Protein AF-A0A348XH44-F1 (afdb_monomer)

Solvent-accessible surface area (backbone atoms only — not comparable to full-atom values): 10847 Å² total; per-residue (Å²): 111,72,69,58,57,54,50,51,52,62,70,71,51,61,90,88,69,78,65,99,61,89,67,80,76,81,59,51,44,28,53,70,42,44,53,53,25,53,52,35,46,46,46,46,67,52,55,34,48,46,59,61,51,49,51,56,54,54,48,54,58,50,37,54,52,38,31,78,74,61,34,68,68,53,24,53,55,49,48,51,54,51,49,56,53,45,66,55,49,48,58,53,36,50,49,52,42,58,49,30,56,52,50,30,52,51,31,48,39,32,24,54,37,30,36,54,50,49,56,59,51,51,68,42,40,82,73,59,29,49,75,45,27,56,44,78,44,68,46,98,87,69,47,77,47,68,42,51,28,39,37,42,37,94,93,42,49,39,71,46,81,73,80,41,72,84,82,60,92,75,84,78,69,88,62,59,75,66,70,74,68,75,72,63,73,66,79,85,130

pLDDT: mean 76.22, std 14.93, range [31.03, 93.94]

Sequence (189 aa):
MKALKQQIRKLLITPGMKLPVDEPPLRVAGETQRSEYDDALLDIIMLAPLLAVASPILSLGATWRIFVQHGLYAWLVSATLCFVVASVIGPLSLRTLLKGRKDVRAHFLGWQAEVVVGMRLGDARDKGYKIFNDVPETAKDGKLFNLDHVAIGPGGIYVIETKGRSKSEDGGSVDDLKSASSIHPAVPS

Foldseek 3Di:
DVVVVVVVVVVPDDPPDDDPDPDDDFDAQLPVLVVQLVVLVCCQPPVLCCQLPVLVVVLVVVLVVQCVPPNDVSSVVSVVVSVVVCVVSVVVSVVSNVVSVVSNVQSVLQSVQLNVVRVVCVVCVVVVKDKGAQQWDADPVRDIDTQGMWIAGPVAIWGADTGRDDDDPPDDDVCVVVVSPPTDHDDDD

Mean predicted aligned error: 12.73 Å

Secondary structure (DSSP, 8-state):
-HHHHHHHHHHHS-TT---S--SPPPPPTTHHHHHHHHHHHHIIIIIHHIIIIIHHHHHHHHHHHHHHHHHHHHHHHHHHHHHHHHHHHHHHHHHHHHHHHHHHHHHHHHHHHHHHHHHHHHHHHTTT-EEEEEEEEE-TTS-EEEEEEEEEETTEEEEE-----PPPSS---SSGGGTT---------

Structure (mmCIF, N/CA/C/O backbone):
data_AF-A0A348XH44-F1
#
_entry.id   AF-A0A348XH44-F1
#
loop_
_atom_site.group_PDB
_atom_site.id
_atom_site.type_symbol
_atom_site.label_atom_id
_atom_site.label_alt_id
_atom_site.label_comp_id
_atom_site.label_asym_id
_atom_site.label_entity_id
_atom_site.label_seq_id
_atom_site.pdbx_PDB_ins_code
_atom_site.Cartn_x
_atom_site.Cartn_y
_atom_site.Cartn_z
_atom_site.occupancy
_atom_site.B_iso_or_equiv
_atom_site.auth_seq_id
_atom_site.auth_comp_id
_atom_site.auth_asym_id
_atom_site.auth_atom_id
_atom_site.pdbx_PDB_model_num
ATOM 1 N N . MET A 1 1 ? 2.867 12.495 -4.348 1.00 52.84 1 MET A N 1
ATOM 2 C CA . MET A 1 1 ? 1.388 12.637 -4.324 1.00 52.84 1 MET A CA 1
ATOM 3 C C . MET A 1 1 ? 0.823 13.664 -3.335 1.00 52.84 1 MET A C 1
ATOM 5 O O . MET A 1 1 ? -0.044 14.428 -3.744 1.00 52.84 1 MET A O 1
ATOM 9 N N . LYS A 1 2 ? 1.240 13.698 -2.055 1.00 44.44 2 LYS A N 1
ATOM 10 C CA . LYS A 1 2 ? 0.598 14.539 -1.011 1.00 44.44 2 LYS A CA 1
ATOM 11 C C . LYS A 1 2 ? 0.527 16.039 -1.362 1.00 44.44 2 LYS A C 1
ATOM 13 O O . LYS A 1 2 ? -0.542 16.633 -1.255 1.00 44.44 2 LYS A O 1
ATOM 18 N N . ALA A 1 3 ? 1.616 16.614 -1.876 1.00 57.25 3 ALA A N 1
ATOM 19 C CA . ALA A 1 3 ? 1.661 18.017 -2.311 1.00 57.25 3 ALA A CA 1
ATOM 20 C C . ALA A 1 3 ? 0.700 18.326 -3.480 1.00 57.25 3 ALA A C 1
ATOM 22 O O . ALA A 1 3 ? 0.040 19.362 -3.482 1.00 57.25 3 ALA A O 1
ATOM 23 N N . LEU A 1 4 ? 0.553 17.392 -4.428 1.00 57.56 4 LEU A N 1
ATOM 24 C CA . LEU A 1 4 ? -0.350 17.522 -5.577 1.00 57.56 4 LEU A CA 1
ATOM 25 C C . LEU A 1 4 ? -1.824 17.490 -5.146 1.00 57.56 4 LEU A C 1
ATOM 27 O O . LEU A 1 4 ? -2.605 18.341 -5.562 1.00 57.56 4 LEU A O 1
ATOM 31 N N . LYS A 1 5 ? -2.199 16.565 -4.246 1.00 59.06 5 LYS A N 1
ATOM 32 C CA . LYS A 1 5 ? -3.554 16.519 -3.660 1.00 59.06 5 LYS A CA 1
ATOM 33 C C . LYS A 1 5 ? -3.894 17.830 -2.938 1.00 59.06 5 LYS A C 1
ATOM 35 O O . LYS A 1 5 ? -5.013 18.327 -3.046 1.00 59.06 5 LYS A O 1
ATOM 40 N N . GLN A 1 6 ? -2.921 18.422 -2.244 1.00 69.00 6 GLN A N 1
ATOM 41 C CA . GLN A 1 6 ? -3.097 19.685 -1.526 1.00 69.00 6 GLN A CA 1
ATOM 42 C C . GLN A 1 6 ? -3.234 20.890 -2.476 1.00 69.00 6 GLN A C 1
ATOM 44 O O . GLN A 1 6 ? -4.048 21.776 -2.218 1.00 69.00 6 GLN A O 1
ATOM 49 N N . GLN A 1 7 ? -2.493 20.907 -3.590 1.00 69.69 7 GLN A N 1
ATOM 50 C CA . GLN A 1 7 ? -2.638 21.920 -4.643 1.00 69.69 7 GLN A CA 1
ATOM 51 C C . GLN A 1 7 ? -3.989 21.820 -5.363 1.00 69.69 7 GLN A C 1
ATOM 53 O O . GLN A 1 7 ? -4.656 22.837 -5.530 1.00 69.69 7 GLN A O 1
ATOM 58 N N . ILE A 1 8 ? -4.441 20.609 -5.707 1.00 67.88 8 ILE A N 1
ATOM 59 C CA . ILE A 1 8 ? -5.761 20.382 -6.319 1.00 67.88 8 ILE A CA 1
ATOM 60 C C . ILE A 1 8 ? -6.883 20.841 -5.379 1.00 67.88 8 ILE A C 1
ATOM 62 O O . ILE A 1 8 ? -7.806 21.526 -5.811 1.00 67.88 8 ILE A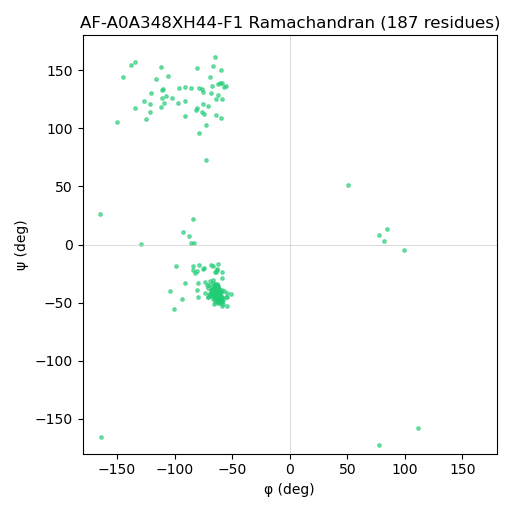 O 1
ATOM 66 N N . ARG A 1 9 ? -6.780 20.551 -4.074 1.00 65.88 9 ARG A N 1
ATOM 67 C CA . ARG A 1 9 ? -7.751 21.023 -3.073 1.00 65.88 9 ARG A CA 1
ATOM 68 C C . ARG A 1 9 ? -7.830 22.552 -3.013 1.00 65.88 9 ARG A C 1
ATOM 70 O O . ARG A 1 9 ? -8.925 23.091 -2.916 1.00 65.88 9 ARG A O 1
ATOM 77 N N . LYS A 1 10 ? -6.691 23.250 -3.101 1.00 71.00 10 LYS A N 1
ATOM 78 C CA . LYS A 1 10 ? -6.651 24.724 -3.152 1.00 71.00 10 LYS A CA 1
ATOM 79 C C . LYS A 1 10 ? -7.259 25.298 -4.434 1.00 71.00 10 LYS A C 1
ATOM 81 O O . LYS A 1 10 ? -7.778 26.402 -4.391 1.00 71.00 10 LYS A O 1
ATOM 86 N N . LEU A 1 11 ? -7.182 24.570 -5.548 1.00 72.75 11 LEU A N 1
ATOM 87 C CA . LEU A 1 11 ? -7.758 24.985 -6.830 1.00 72.75 11 LEU A CA 1
ATOM 88 C C . LEU A 1 11 ? -9.270 24.731 -6.909 1.00 72.75 11 LEU A C 1
ATOM 90 O O . LEU A 1 11 ? -9.980 25.498 -7.550 1.00 72.75 11 LEU A O 1
ATOM 94 N N . LEU A 1 12 ? -9.760 23.667 -6.265 1.00 69.88 12 LEU A N 1
ATOM 95 C CA . LEU A 1 12 ? -11.177 23.286 -6.279 1.00 69.88 12 LEU A CA 1
ATOM 96 C C . LEU A 1 12 ? -12.030 24.053 -5.258 1.00 69.88 12 LEU A C 1
ATOM 98 O O . LEU A 1 12 ? -13.238 24.171 -5.447 1.00 69.88 12 LEU A O 1
ATOM 102 N N . ILE A 1 13 ? -11.434 24.564 -4.178 1.00 72.31 13 ILE A N 1
ATOM 103 C CA . ILE A 1 13 ? -12.156 25.339 -3.163 1.00 72.31 13 ILE A CA 1
ATOM 104 C C . ILE A 1 13 ? -12.108 26.820 -3.538 1.00 72.31 13 ILE A C 1
ATOM 106 O O . ILE A 1 13 ? -11.064 27.464 -3.454 1.00 72.31 13 ILE A O 1
ATOM 110 N N . THR A 1 14 ? -13.256 27.377 -3.923 1.00 74.06 14 THR A N 1
ATOM 111 C CA . THR A 1 14 ? -13.408 28.816 -4.154 1.00 74.06 14 THR A CA 1
ATOM 112 C C . THR A 1 14 ? -13.160 29.584 -2.847 1.00 74.06 14 THR A C 1
ATOM 114 O O . THR A 1 14 ? -13.770 29.250 -1.825 1.00 74.06 14 THR A O 1
ATOM 117 N N . PRO A 1 15 ? -12.294 30.612 -2.837 1.00 60.38 15 PRO A N 1
ATOM 118 C CA . PRO A 1 15 ? -12.077 31.422 -1.644 1.00 60.38 15 PRO A CA 1
ATOM 119 C C . PRO A 1 15 ? -13.398 32.065 -1.191 1.00 60.38 15 PRO A C 1
ATOM 121 O O . PRO A 1 15 ? -14.073 32.723 -1.977 1.00 60.38 15 PRO A O 1
ATOM 124 N N . GLY A 1 16 ? -13.777 31.839 0.072 1.00 67.94 16 GLY A N 1
ATOM 125 C CA . GLY A 1 16 ? -15.034 32.322 0.665 1.00 67.94 16 GLY A CA 1
ATOM 126 C C . GLY A 1 16 ? -16.171 31.294 0.739 1.00 67.94 16 GLY A C 1
ATOM 127 O O . GLY A 1 16 ? -17.203 31.582 1.344 1.00 67.94 16 GLY A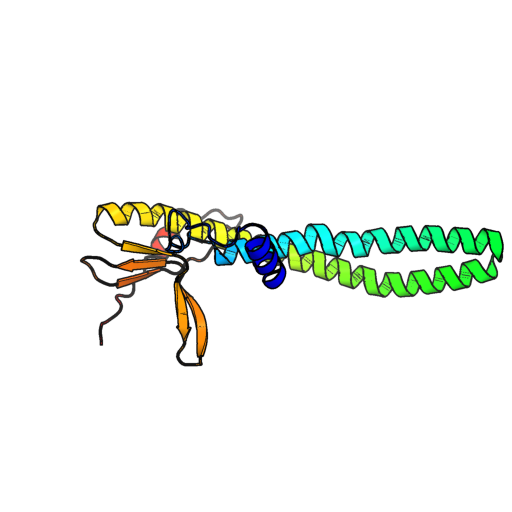 O 1
ATOM 128 N N . MET A 1 17 ? -15.997 30.088 0.186 1.00 65.38 17 MET A N 1
ATOM 129 C CA . MET A 1 17 ? -16.979 29.009 0.319 1.00 65.38 17 MET A CA 1
ATOM 130 C C . MET A 1 17 ? -16.925 28.420 1.741 1.00 65.38 17 MET A C 1
ATOM 132 O O . MET A 1 17 ? -15.929 27.804 2.121 1.00 65.38 17 MET A O 1
ATOM 136 N N . LYS A 1 18 ? -17.981 28.619 2.540 1.00 63.41 18 LYS A N 1
ATOM 137 C CA . LYS A 1 18 ? -18.156 27.911 3.818 1.00 63.41 18 LYS A CA 1
ATOM 138 C C . LYS A 1 18 ? -18.595 26.482 3.520 1.00 63.41 18 LYS A C 1
ATOM 140 O O . LYS A 1 18 ? -19.609 26.281 2.852 1.00 63.41 18 LYS A O 1
ATOM 145 N N . LEU A 1 19 ? -17.816 25.504 3.972 1.00 68.38 19 LEU A N 1
ATOM 146 C CA . LEU A 1 19 ? -18.203 24.106 3.848 1.00 68.38 19 LEU A CA 1
ATOM 147 C C . LEU A 1 19 ? -19.401 23.849 4.780 1.00 68.38 19 LEU A C 1
ATOM 149 O O . LEU A 1 19 ? -19.452 24.417 5.866 1.00 68.38 19 LEU A O 1
ATOM 153 N N . PRO A 1 20 ? -20.369 23.000 4.395 1.00 76.25 20 PRO A N 1
ATOM 154 C CA . PRO A 1 20 ? -21.486 22.635 5.274 1.00 76.25 20 PRO A CA 1
ATOM 155 C C . PRO A 1 20 ? -21.043 21.916 6.556 1.00 76.25 20 PRO A C 1
ATOM 157 O O . PRO A 1 20 ? -21.819 21.793 7.498 1.00 76.25 20 PRO A O 1
ATOM 160 N N . VAL A 1 21 ? -19.811 21.405 6.562 1.00 70.25 21 VAL A N 1
ATOM 161 C CA . VAL A 1 21 ? -19.189 20.702 7.676 1.00 70.25 21 VAL A CA 1
ATOM 162 C C . VAL A 1 21 ? -17.778 21.262 7.831 1.00 70.25 21 VAL A C 1
ATOM 164 O O . VAL A 1 21 ? -16.965 21.149 6.912 1.00 70.25 21 VAL A O 1
ATOM 167 N N . ASP A 1 22 ? -17.510 21.880 8.979 1.00 70.25 22 ASP A N 1
ATOM 168 C CA . ASP A 1 22 ? -16.201 22.464 9.299 1.00 70.25 22 ASP A CA 1
ATOM 169 C C . ASP A 1 22 ? -15.221 21.417 9.855 1.00 70.25 22 ASP A C 1
ATOM 171 O O . ASP A 1 22 ? -14.002 21.578 9.763 1.00 70.25 22 ASP A O 1
ATOM 175 N N . GLU A 1 23 ? -15.746 20.313 10.391 1.00 71.88 23 GLU A N 1
ATOM 176 C CA . GLU A 1 23 ? -14.951 19.233 10.965 1.00 71.88 23 GLU A CA 1
ATOM 177 C C . GLU A 1 23 ? -14.624 18.154 9.920 1.00 71.88 23 GLU A C 1
ATOM 179 O O . GLU A 1 23 ? -15.495 17.731 9.152 1.00 71.88 23 GLU A O 1
ATOM 184 N N . PRO A 1 24 ? -13.369 17.672 9.862 1.00 69.62 24 PRO A N 1
ATOM 185 C CA . PRO A 1 24 ? -13.043 16.532 9.024 1.00 69.62 24 PRO A CA 1
ATOM 186 C C . PRO A 1 24 ? -13.854 15.308 9.480 1.00 69.62 24 PRO A C 1
ATOM 188 O O . PRO A 1 24 ? -13.995 15.080 10.684 1.00 69.62 24 PRO A O 1
ATOM 191 N N . PRO A 1 25 ? -14.382 14.504 8.540 1.00 73.94 25 PRO A N 1
ATOM 192 C CA . PRO A 1 25 ? -15.108 13.295 8.895 1.00 73.94 25 PRO A CA 1
ATOM 193 C C . PRO A 1 25 ? -14.204 12.345 9.687 1.00 73.94 25 PRO A C 1
ATOM 195 O O . PRO A 1 25 ? -12.986 12.313 9.489 1.00 73.94 25 PRO A O 1
ATOM 198 N N . LEU A 1 26 ? -14.815 11.547 10.566 1.00 77.81 26 LEU A N 1
ATOM 199 C CA . LEU A 1 26 ? -14.117 10.462 11.250 1.00 77.81 26 LEU A CA 1
ATOM 200 C C . LEU A 1 26 ? -13.470 9.535 10.220 1.00 77.81 26 LEU A C 1
ATOM 202 O O . LEU A 1 26 ? -14.103 9.165 9.227 1.00 77.81 26 LEU A O 1
ATOM 206 N N . ARG A 1 27 ? -12.224 9.145 10.492 1.00 81.88 27 ARG A N 1
ATOM 207 C CA . ARG A 1 27 ? -11.491 8.214 9.639 1.00 81.88 27 ARG A CA 1
ATOM 208 C C . ARG A 1 27 ? -12.226 6.888 9.521 1.00 81.88 27 ARG A C 1
ATOM 210 O O . ARG A 1 27 ? -12.774 6.352 10.494 1.00 81.88 27 ARG A O 1
ATOM 217 N N . VAL A 1 28 ? -12.229 6.358 8.306 1.00 85.44 28 VAL A N 1
ATOM 218 C CA . VAL A 1 28 ? -12.753 5.019 8.042 1.00 85.44 28 VAL A CA 1
ATOM 219 C C . VAL A 1 28 ? -11.699 3.976 8.405 1.00 85.44 28 VAL A C 1
ATOM 221 O O . VAL A 1 28 ? -10.501 4.234 8.341 1.00 85.44 28 VAL A O 1
ATOM 224 N N . ALA A 1 29 ? -12.145 2.780 8.784 1.00 86.81 29 ALA A N 1
ATOM 225 C CA . ALA A 1 29 ? -11.241 1.649 8.957 1.00 86.81 29 ALA A CA 1
ATOM 226 C C . ALA A 1 29 ? -10.459 1.384 7.660 1.00 86.81 29 ALA A C 1
ATOM 228 O O . ALA A 1 29 ? -11.050 1.403 6.573 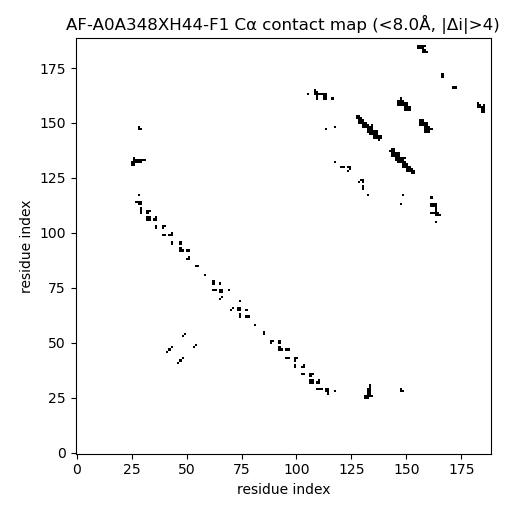1.00 86.81 29 ALA A O 1
ATOM 229 N N . GLY A 1 30 ? -9.149 1.150 7.755 1.00 83.00 30 GLY A N 1
ATOM 230 C CA . GLY A 1 30 ? -8.328 0.896 6.577 1.00 83.00 30 GLY A CA 1
ATOM 231 C C . GLY A 1 30 ? -7.942 2.124 5.758 1.00 83.00 30 GLY A C 1
ATOM 232 O O . GLY A 1 30 ? -7.418 1.938 4.665 1.00 83.00 30 GLY A O 1
ATOM 233 N N . GLU A 1 31 ? -8.198 3.364 6.193 1.00 83.56 31 GLU A N 1
ATOM 234 C CA . GLU A 1 31 ? -7.934 4.552 5.360 1.00 83.56 31 GLU A CA 1
ATOM 235 C C . GLU A 1 31 ? -6.445 4.721 5.020 1.00 83.56 31 GLU A C 1
ATOM 237 O O . GLU A 1 31 ? -6.090 4.859 3.843 1.00 83.56 31 GLU A O 1
ATOM 242 N N . THR A 1 32 ? -5.563 4.645 6.022 1.00 82.94 32 THR A N 1
ATOM 243 C CA . THR A 1 32 ? -4.111 4.702 5.801 1.00 82.94 32 THR A CA 1
ATOM 244 C C . THR A 1 32 ? -3.635 3.542 4.924 1.00 82.94 32 THR A C 1
ATOM 246 O O . THR A 1 32 ? -2.971 3.772 3.910 1.00 82.94 32 THR A O 1
ATOM 249 N N . GLN A 1 33 ? -4.041 2.309 5.228 1.00 82.31 33 GLN A N 1
ATOM 250 C CA . GLN A 1 33 ? -3.577 1.132 4.494 1.00 82.31 33 GLN A CA 1
ATOM 251 C C . GLN A 1 33 ? -4.113 1.059 3.057 1.00 82.31 33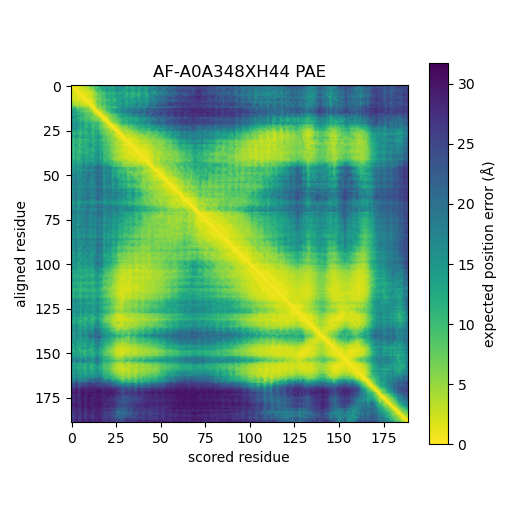 GLN A C 1
ATOM 253 O O . GLN A 1 33 ? -3.413 0.608 2.149 1.00 82.31 33 GLN A O 1
ATOM 258 N N . ARG A 1 34 ? -5.321 1.580 2.813 1.00 85.62 34 ARG A N 1
ATOM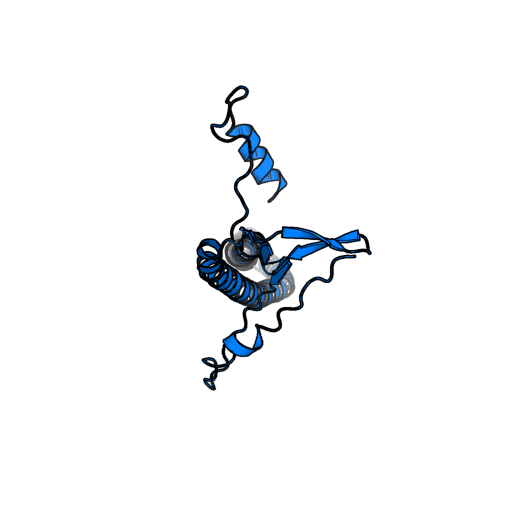 259 C CA . ARG A 1 34 ? -5.865 1.769 1.464 1.00 85.62 34 ARG A CA 1
ATOM 260 C C . ARG A 1 34 ? -5.005 2.722 0.645 1.00 85.62 34 ARG A C 1
ATOM 262 O O . ARG A 1 34 ? -4.776 2.464 -0.530 1.00 85.62 34 ARG A O 1
ATOM 269 N N . SER A 1 35 ? -4.526 3.810 1.251 1.00 82.56 35 SER A N 1
ATOM 270 C CA . SER A 1 35 ? -3.674 4.768 0.542 1.00 82.56 35 SER A CA 1
ATOM 271 C C . SER A 1 35 ? -2.335 4.156 0.121 1.00 82.56 35 SER A C 1
ATOM 273 O O . SER A 1 35 ? -1.879 4.407 -0.990 1.00 82.56 35 SER A O 1
ATOM 275 N N . GLU A 1 36 ? -1.753 3.297 0.963 1.00 82.88 36 GLU A N 1
ATOM 276 C CA . GLU A 1 36 ? -0.533 2.550 0.637 1.00 82.88 36 GLU A CA 1
ATOM 277 C C . GLU A 1 36 ? -0.777 1.498 -0.449 1.00 82.88 36 GLU A C 1
ATOM 279 O O . GLU A 1 36 ? 0.038 1.351 -1.358 1.00 82.88 36 GLU A O 1
ATOM 284 N N . TYR A 1 37 ? -1.917 0.801 -0.397 1.00 84.50 37 TYR A N 1
ATOM 285 C CA . TYR A 1 37 ? -2.341 -0.116 -1.455 1.00 84.50 37 TYR A CA 1
ATOM 286 C C . TYR A 1 37 ? -2.493 0.604 -2.801 1.00 84.50 37 TYR A C 1
ATOM 288 O O . TYR A 1 37 ? -1.961 0.125 -3.801 1.00 84.50 37 TYR A O 1
ATOM 296 N N . ASP A 1 38 ? -3.182 1.748 -2.828 1.00 85.44 38 ASP A N 1
ATOM 297 C CA . ASP A 1 38 ? -3.398 2.533 -4.047 1.00 85.44 38 ASP A CA 1
ATOM 298 C C . ASP A 1 38 ? -2.065 3.045 -4.621 1.00 85.44 38 ASP A C 1
ATOM 300 O O . ASP A 1 38 ? -1.837 2.951 -5.829 1.00 85.44 38 ASP A O 1
ATOM 304 N N . ASP A 1 39 ? -1.159 3.533 -3.765 1.00 82.44 39 ASP A N 1
ATOM 305 C CA . ASP A 1 39 ? 0.175 3.987 -4.172 1.00 82.44 39 ASP A CA 1
ATOM 306 C C . ASP A 1 39 ? 1.008 2.818 -4.744 1.00 82.44 39 ASP A C 1
ATOM 308 O O . ASP A 1 39 ? 1.584 2.935 -5.829 1.00 82.44 39 ASP A O 1
ATOM 312 N N . ALA A 1 40 ? 0.999 1.652 -4.089 1.00 81.19 40 ALA A N 1
ATOM 313 C CA . ALA A 1 40 ? 1.690 0.456 -4.575 1.00 81.19 40 ALA A CA 1
ATOM 314 C C . ALA A 1 40 ? 1.085 -0.085 -5.887 1.00 81.19 40 ALA A C 1
ATOM 316 O O . ALA A 1 40 ? 1.805 -0.580 -6.760 1.00 81.19 40 ALA A O 1
ATOM 317 N N . LEU A 1 41 ? -0.236 0.028 -6.062 1.00 83.75 41 LEU A N 1
ATOM 318 C CA . LEU A 1 41 ? -0.928 -0.349 -7.293 1.00 83.75 41 LEU A CA 1
ATOM 319 C C . LEU A 1 41 ? -0.515 0.564 -8.457 1.00 83.75 41 LEU A C 1
ATOM 321 O O . LEU A 1 41 ? -0.234 0.076 -9.554 1.00 83.75 41 LEU A O 1
ATOM 325 N N . LEU A 1 42 ? -0.444 1.876 -8.216 1.00 82.19 42 LEU A N 1
ATOM 326 C CA . LEU A 1 42 ? 0.005 2.857 -9.204 1.00 82.19 42 LEU A CA 1
ATOM 327 C C . LEU A 1 42 ? 1.449 2.594 -9.641 1.00 82.19 42 LEU A C 1
ATOM 329 O O . LEU A 1 42 ? 1.724 2.607 -10.842 1.00 82.19 42 LEU A O 1
ATOM 333 N N . ASP A 1 43 ? 2.351 2.282 -8.712 1.00 75.75 43 ASP A N 1
ATOM 334 C CA . ASP A 1 43 ? 3.748 1.972 -9.040 1.00 75.75 43 ASP A CA 1
ATOM 335 C C . ASP A 1 43 ? 3.876 0.737 -9.953 1.00 75.75 43 ASP A C 1
ATOM 337 O O . ASP A 1 43 ? 4.665 0.738 -10.907 1.00 75.75 43 ASP A O 1
ATOM 341 N N . ILE A 1 44 ? 3.061 -0.299 -9.723 1.00 76.69 44 ILE A N 1
ATOM 342 C CA . ILE A 1 44 ? 3.043 -1.516 -10.553 1.00 76.69 44 ILE A CA 1
ATOM 343 C C . ILE A 1 44 ? 2.392 -1.282 -11.913 1.00 76.69 44 ILE A C 1
ATOM 345 O O . ILE A 1 44 ? 2.872 -1.823 -12.906 1.00 76.69 44 ILE A O 1
ATOM 349 N N . ILE A 1 45 ? 1.278 -0.545 -11.970 1.00 76.12 45 ILE A N 1
ATOM 350 C CA . ILE A 1 45 ? 0.491 -0.385 -13.202 1.00 76.12 45 ILE A CA 1
ATOM 351 C C . ILE A 1 45 ? 1.108 0.670 -14.124 1.00 76.12 45 ILE A C 1
ATOM 353 O O . ILE A 1 45 ? 1.105 0.495 -15.340 1.00 76.12 45 ILE A O 1
ATOM 357 N N . MET A 1 46 ? 1.624 1.767 -13.569 1.00 74.12 46 MET A N 1
ATOM 358 C CA . MET A 1 46 ? 2.061 2.925 -14.353 1.00 74.12 46 MET A CA 1
ATOM 359 C C . MET A 1 46 ? 3.575 2.949 -14.542 1.00 74.12 46 MET A C 1
ATOM 361 O O . MET A 1 46 ? 4.054 3.010 -15.672 1.00 74.12 46 MET A O 1
ATOM 365 N N . LEU A 1 47 ? 4.348 2.904 -13.456 1.00 69.81 47 LEU A N 1
ATOM 366 C CA . LEU A 1 47 ? 5.770 3.244 -13.521 1.00 69.81 47 LEU A CA 1
ATOM 367 C C . LEU A 1 47 ? 6.625 2.095 -14.068 1.00 69.81 47 LEU A C 1
ATOM 369 O O . LEU A 1 47 ? 7.482 2.300 -14.932 1.00 69.81 47 LEU A O 1
ATOM 373 N N . ALA A 1 48 ? 6.385 0.874 -13.595 1.00 70.62 48 ALA A N 1
ATOM 374 C CA . ALA A 1 48 ? 7.195 -0.273 -13.988 1.00 70.62 48 ALA A CA 1
ATOM 375 C C . ALA A 1 48 ? 6.998 -0.721 -15.457 1.00 70.62 48 ALA A C 1
ATOM 377 O O . ALA A 1 48 ? 8.006 -0.962 -16.129 1.00 70.62 48 ALA A O 1
ATOM 378 N N . PRO A 1 49 ? 5.770 -0.779 -16.016 1.00 68.81 49 PRO A N 1
ATOM 379 C CA . PRO A 1 49 ? 5.552 -1.145 -17.415 1.00 68.81 49 PRO A CA 1
ATOM 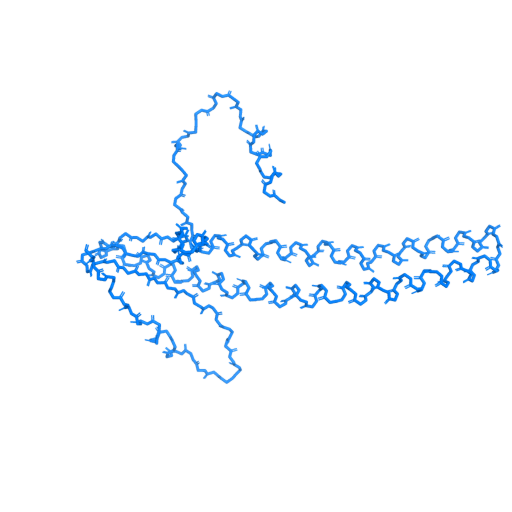380 C C . PRO A 1 49 ? 6.008 -0.045 -18.369 1.00 68.81 49 PRO A C 1
ATOM 382 O O . PRO A 1 49 ? 6.551 -0.354 -19.426 1.00 68.81 49 PRO A O 1
ATOM 385 N N . LEU A 1 50 ? 5.859 1.231 -17.991 1.00 72.19 50 LEU A N 1
ATOM 386 C CA . LEU A 1 50 ? 6.355 2.351 -18.789 1.00 72.19 50 LEU A CA 1
ATOM 387 C C . LEU A 1 50 ? 7.867 2.235 -19.015 1.00 72.19 50 LEU A C 1
ATOM 389 O O . LEU A 1 50 ? 8.321 2.313 -20.153 1.00 72.19 50 LEU A O 1
ATOM 393 N N . LEU A 1 51 ? 8.647 1.971 -17.964 1.00 69.38 51 LEU A N 1
ATOM 394 C CA . LEU A 1 51 ? 10.098 1.790 -18.088 1.00 69.38 51 LEU A CA 1
ATOM 395 C C . LEU A 1 51 ? 10.467 0.506 -18.845 1.00 69.38 51 LEU A C 1
ATOM 397 O O . LEU A 1 51 ? 11.388 0.523 -19.661 1.00 69.38 51 LEU A O 1
ATOM 401 N N . ALA A 1 52 ? 9.736 -0.586 -18.613 1.00 68.88 52 ALA A N 1
ATOM 402 C CA . ALA A 1 52 ? 10.018 -1.877 -19.235 1.00 68.88 52 ALA A CA 1
ATOM 403 C C . ALA A 1 52 ? 9.645 -1.939 -20.727 1.00 68.88 52 ALA A C 1
ATOM 405 O O . ALA A 1 52 ? 10.311 -2.635 -21.488 1.00 68.88 52 ALA A O 1
ATOM 406 N N . VAL A 1 53 ? 8.595 -1.226 -21.153 1.00 70.75 53 VAL A N 1
ATOM 407 C CA . VAL A 1 53 ? 8.030 -1.307 -22.512 1.00 70.75 53 VAL A CA 1
ATOM 408 C C . VAL A 1 53 ? 8.415 -0.104 -23.373 1.00 70.75 53 VAL A C 1
ATOM 410 O O . VAL A 1 53 ? 8.754 -0.280 -24.542 1.00 70.75 53 VAL A O 1
ATOM 413 N N . ALA A 1 54 ? 8.434 1.119 -22.830 1.00 72.38 54 ALA A N 1
ATOM 414 C CA . ALA A 1 54 ? 8.781 2.296 -23.631 1.00 72.38 54 ALA A CA 1
ATOM 415 C C . ALA A 1 54 ? 10.269 2.312 -24.018 1.00 72.38 54 ALA A C 1
ATOM 417 O O . ALA A 1 54 ? 10.608 2.713 -25.131 1.00 72.38 54 ALA A O 1
ATOM 418 N N . SER A 1 55 ? 11.152 1.828 -23.136 1.00 71.19 55 SER A N 1
ATOM 419 C CA . SER A 1 55 ? 12.596 1.755 -23.396 1.00 71.19 55 SER A CA 1
ATOM 420 C C . SER A 1 55 ? 12.948 0.915 -24.640 1.00 71.19 55 SER A C 1
ATOM 422 O O . SER A 1 55 ? 13.601 1.458 -25.538 1.00 71.19 55 SER A O 1
ATOM 424 N N . PRO A 1 56 ? 12.492 -0.349 -24.782 1.00 70.81 56 PRO A N 1
ATOM 425 C CA . PRO A 1 56 ? 12.794 -1.143 -25.971 1.00 70.81 56 PRO A CA 1
ATOM 426 C C . PRO A 1 56 ? 12.119 -0.602 -27.237 1.00 70.81 56 PRO A C 1
ATOM 428 O O . PRO A 1 56 ? 12.749 -0.612 -28.289 1.00 70.81 56 PRO A O 1
ATOM 431 N N . ILE A 1 57 ? 10.892 -0.070 -27.161 1.00 78.06 57 ILE A N 1
ATOM 432 C CA . ILE A 1 57 ? 10.189 0.483 -28.336 1.00 78.06 57 ILE A CA 1
ATOM 433 C C . ILE A 1 57 ? 10.931 1.702 -28.906 1.00 78.06 57 ILE A C 1
ATOM 435 O O . ILE A 1 57 ? 11.159 1.783 -30.116 1.00 78.06 57 ILE A O 1
ATOM 439 N N . LEU A 1 58 ? 11.352 2.632 -28.045 1.00 76.94 58 LEU A N 1
ATOM 440 C CA . LEU A 1 58 ? 12.123 3.808 -28.463 1.00 76.94 58 LEU A CA 1
ATOM 441 C C . LEU A 1 58 ? 13.512 3.416 -28.986 1.00 76.94 58 LEU A C 1
ATOM 443 O O . LEU A 1 58 ? 13.982 3.974 -29.977 1.00 76.94 58 LEU A O 1
ATOM 447 N N . SER A 1 59 ? 14.142 2.420 -28.360 1.00 73.62 59 SER A N 1
ATOM 448 C CA . SER A 1 59 ? 15.438 1.876 -28.773 1.00 73.62 59 SER A CA 1
ATOM 449 C C . SER A 1 59 ? 15.385 1.188 -30.148 1.00 73.62 59 SER A C 1
ATOM 451 O O . SER A 1 59 ? 16.240 1.442 -31.001 1.00 73.62 59 SER A O 1
ATOM 453 N N . LEU A 1 60 ? 14.353 0.385 -30.421 1.00 77.06 60 LEU A N 1
ATOM 454 C CA . LEU A 1 60 ? 14.118 -0.253 -31.724 1.00 77.06 60 LEU A CA 1
ATOM 455 C C . LEU A 1 60 ? 13.899 0.783 -32.835 1.00 77.06 60 LEU A C 1
ATOM 457 O O . LEU A 1 60 ? 14.497 0.686 -33.907 1.00 77.06 60 LEU A O 1
ATOM 461 N N . GLY A 1 61 ? 13.101 1.822 -32.568 1.00 78.00 61 GLY A N 1
ATOM 462 C CA . GLY A 1 61 ? 12.882 2.910 -33.525 1.00 78.00 61 GLY A CA 1
ATOM 463 C C . GLY A 1 61 ? 14.151 3.721 -33.823 1.00 78.00 61 GLY A C 1
ATOM 464 O O . GLY A 1 61 ? 14.394 4.099 -34.973 1.00 78.00 61 GLY A O 1
ATOM 465 N N . ALA A 1 62 ? 14.982 3.968 -32.806 1.00 76.31 62 ALA A N 1
ATOM 466 C CA . ALA A 1 62 ? 16.240 4.698 -32.950 1.00 76.31 62 ALA A CA 1
ATOM 467 C C . ALA A 1 62 ? 17.302 3.888 -33.711 1.00 76.31 62 ALA A C 1
ATOM 469 O O . ALA A 1 62 ? 17.933 4.409 -34.630 1.00 76.31 62 ALA A O 1
ATOM 470 N N . THR A 1 63 ? 17.466 2.604 -33.382 1.00 77.69 63 THR A N 1
ATOM 471 C CA . THR A 1 63 ? 18.444 1.723 -34.044 1.00 77.69 63 THR A CA 1
ATOM 472 C C . THR A 1 63 ? 18.098 1.492 -35.517 1.00 77.69 63 THR A C 1
ATOM 474 O O . THR A 1 63 ? 18.992 1.550 -36.360 1.00 77.69 63 THR A O 1
ATOM 477 N N . TRP A 1 64 ? 16.815 1.350 -35.871 1.00 78.00 64 TRP A N 1
ATOM 478 C CA . TRP A 1 64 ? 16.386 1.271 -37.274 1.00 78.00 64 TRP A CA 1
ATOM 479 C C . TRP A 1 64 ? 16.759 2.526 -38.078 1.00 78.00 64 TRP A C 1
ATOM 481 O O . TRP A 1 64 ? 17.291 2.427 -39.183 1.00 78.00 64 TRP A O 1
ATOM 491 N N . ARG A 1 65 ? 16.543 3.722 -37.513 1.00 79.50 65 ARG A N 1
ATOM 492 C CA . ARG A 1 65 ? 16.939 4.983 -38.165 1.00 79.50 65 ARG A CA 1
ATOM 493 C C . ARG A 1 65 ? 18.446 5.078 -38.389 1.00 79.50 65 ARG A C 1
ATOM 495 O O . ARG A 1 65 ? 18.868 5.473 -39.473 1.00 79.50 65 ARG A O 1
ATOM 502 N N . ILE A 1 66 ? 19.240 4.685 -37.393 1.00 80.06 66 ILE A N 1
ATOM 503 C CA . ILE A 1 66 ? 20.707 4.700 -37.475 1.00 80.06 66 ILE A CA 1
ATOM 504 C C . ILE A 1 66 ? 21.202 3.751 -38.573 1.00 80.06 66 ILE A C 1
ATOM 506 O O . ILE A 1 66 ? 22.104 4.116 -39.325 1.00 80.06 66 ILE A O 1
ATOM 510 N N . PHE A 1 67 ? 20.587 2.573 -38.718 1.00 81.25 67 PHE A N 1
ATOM 511 C CA . PHE A 1 67 ? 20.923 1.626 -39.783 1.00 81.25 67 PHE A CA 1
ATOM 512 C C . PHE A 1 67 ? 20.724 2.228 -41.178 1.00 81.25 67 PHE A C 1
ATOM 514 O O . PHE A 1 67 ? 21.631 2.174 -42.007 1.00 81.25 67 PHE A O 1
ATOM 521 N N . VAL A 1 68 ? 19.563 2.848 -41.417 1.00 83.56 68 VAL A N 1
ATOM 522 C CA . VAL A 1 68 ? 19.227 3.441 -42.721 1.00 83.56 68 VAL A CA 1
ATOM 523 C C . VAL A 1 68 ? 20.147 4.619 -43.071 1.00 83.56 68 VAL A C 1
ATOM 525 O O . VAL A 1 68 ? 20.466 4.811 -44.239 1.00 83.56 68 VAL A O 1
ATOM 528 N N . GLN A 1 69 ? 20.589 5.402 -42.081 1.00 85.06 69 GLN A N 1
ATOM 529 C CA . GLN A 1 69 ? 21.375 6.624 -42.311 1.00 85.06 69 GLN A CA 1
ATOM 530 C C . GLN A 1 69 ? 22.894 6.407 -42.331 1.00 85.06 69 GLN A C 1
ATOM 532 O O . GLN A 1 69 ? 23.601 7.114 -43.046 1.00 85.06 69 GLN A O 1
ATOM 537 N N . HIS A 1 70 ? 23.406 5.463 -41.539 1.00 83.75 70 HIS A N 1
ATOM 538 C CA . HIS A 1 70 ? 24.842 5.337 -41.256 1.00 83.75 70 HIS A CA 1
ATOM 539 C C . HIS A 1 70 ? 25.399 3.923 -41.485 1.00 83.75 70 HIS A C 1
ATOM 541 O O . HIS A 1 70 ? 26.594 3.690 -41.292 1.00 83.75 70 HIS A O 1
ATOM 547 N N . GLY A 1 71 ? 24.559 2.979 -41.918 1.00 87.25 71 GLY A N 1
ATOM 548 C CA . GLY A 1 71 ? 24.966 1.623 -42.268 1.00 87.25 71 GLY A CA 1
ATOM 549 C C . GLY A 1 71 ? 25.215 0.699 -41.070 1.00 87.25 71 GLY A C 1
ATOM 550 O O . GLY A 1 71 ? 24.935 1.013 -39.910 1.00 87.25 71 GLY A O 1
ATOM 551 N N . LEU A 1 72 ? 25.739 -0.492 -41.369 1.00 83.19 72 LEU A N 1
ATOM 552 C CA . LEU A 1 72 ? 25.778 -1.627 -40.440 1.00 83.19 72 LEU A CA 1
ATOM 553 C C . LEU A 1 72 ? 26.653 -1.394 -39.196 1.00 83.19 72 LEU A C 1
ATOM 555 O O . LEU A 1 72 ? 26.284 -1.815 -38.104 1.00 83.19 72 LEU A O 1
ATOM 559 N N . TYR A 1 73 ? 27.794 -0.713 -39.333 1.00 82.62 73 TYR A N 1
ATOM 560 C CA . TYR A 1 73 ? 28.712 -0.494 -38.208 1.00 82.62 73 TYR A CA 1
ATOM 561 C C . TYR A 1 73 ? 28.096 0.405 -37.124 1.00 82.62 73 TYR A C 1
ATOM 563 O O . TYR A 1 73 ? 28.109 0.059 -35.943 1.00 82.62 73 TYR A O 1
ATOM 571 N N . ALA A 1 74 ? 27.478 1.523 -37.521 1.00 79.75 74 ALA A N 1
ATOM 572 C CA . ALA A 1 74 ? 26.772 2.413 -36.598 1.00 7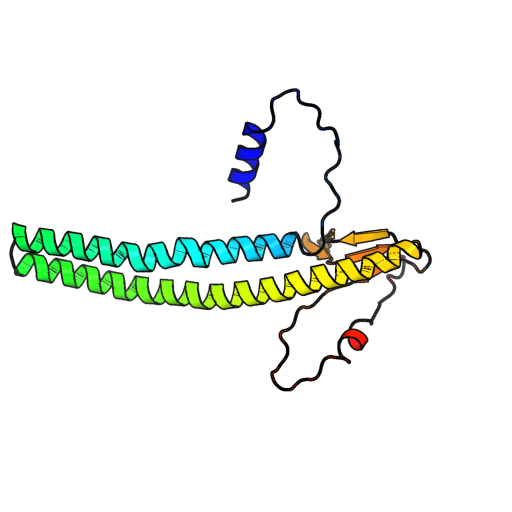9.75 74 ALA A CA 1
ATOM 573 C C . ALA A 1 74 ? 25.572 1.714 -35.932 1.00 79.75 74 ALA A C 1
ATOM 575 O O . ALA A 1 74 ? 25.284 1.926 -34.749 1.00 79.75 74 ALA A O 1
ATOM 576 N N . TRP A 1 75 ? 24.905 0.820 -36.668 1.00 85.50 75 TRP A N 1
ATOM 577 C CA . TRP A 1 75 ? 23.856 -0.026 -36.111 1.00 85.50 75 TRP A CA 1
ATOM 578 C C . TRP A 1 75 ? 24.385 -0.984 -35.034 1.00 85.50 75 TRP A C 1
ATOM 580 O O . TRP A 1 75 ? 23.834 -1.012 -33.939 1.00 85.50 75 TRP A O 1
ATOM 590 N N . LEU A 1 76 ? 25.489 -1.699 -35.277 1.00 83.12 76 LEU A N 1
ATOM 591 C CA . LEU A 1 76 ? 26.067 -2.630 -34.295 1.00 83.12 76 LEU A CA 1
ATOM 592 C C . LEU A 1 76 ? 26.482 -1.930 -32.992 1.00 83.12 76 LEU A C 1
ATOM 594 O O . LEU A 1 76 ? 26.206 -2.437 -31.902 1.00 83.12 76 LEU A O 1
ATOM 598 N N . VAL A 1 77 ? 27.091 -0.743 -33.086 1.00 83.56 77 VAL A N 1
ATOM 599 C CA . VAL A 1 77 ? 27.479 0.054 -31.908 1.00 83.56 77 VAL A CA 1
ATOM 600 C C . VAL A 1 77 ? 26.244 0.494 -31.113 1.00 83.56 77 VAL A C 1
ATOM 602 O O . VAL A 1 77 ? 26.192 0.314 -29.895 1.00 83.56 77 VAL A O 1
ATOM 605 N N . SER A 1 78 ? 25.218 1.019 -31.792 1.00 81.50 78 SER A N 1
ATOM 606 C CA . SER A 1 78 ? 23.978 1.462 -31.137 1.00 81.50 78 SER A CA 1
ATOM 607 C C . SER A 1 78 ? 23.173 0.306 -30.528 1.00 81.50 78 SER A C 1
ATOM 609 O O . SER A 1 78 ? 22.666 0.438 -29.412 1.00 81.50 78 SER A O 1
ATOM 611 N N . ALA A 1 79 ? 23.116 -0.848 -31.196 1.00 81.94 79 ALA A N 1
ATOM 612 C CA . ALA A 1 79 ? 22.475 -2.057 -30.687 1.00 81.94 79 ALA A CA 1
ATOM 613 C C . ALA A 1 79 ? 23.182 -2.594 -29.432 1.00 81.94 79 ALA A C 1
ATOM 615 O O . ALA A 1 79 ? 22.519 -2.930 -28.450 1.00 81.94 79 ALA A O 1
ATOM 616 N N . THR A 1 80 ? 24.519 -2.602 -29.425 1.00 82.62 80 THR A N 1
ATOM 617 C CA . THR A 1 80 ? 25.313 -3.036 -28.263 1.00 82.62 80 THR A CA 1
ATOM 618 C C . THR A 1 80 ? 25.060 -2.134 -27.055 1.00 82.62 80 THR A C 1
ATOM 620 O O . THR A 1 80 ? 24.822 -2.626 -25.953 1.00 82.62 80 THR A O 1
ATOM 623 N N . LEU A 1 81 ? 25.025 -0.812 -27.257 1.00 83.44 81 LEU A N 1
ATOM 624 C CA . LEU A 1 81 ? 24.718 0.142 -26.189 1.00 83.44 81 LEU A CA 1
ATOM 625 C C . LEU A 1 81 ? 23.301 -0.064 -25.628 1.00 83.44 81 LEU A C 1
ATOM 627 O O . LEU A 1 81 ? 23.113 -0.087 -24.412 1.00 83.44 81 LEU A O 1
ATOM 631 N N . CYS A 1 82 ? 22.313 -0.271 -26.501 1.00 82.75 82 CYS A N 1
ATOM 632 C CA . CYS A 1 82 ? 20.937 -0.546 -26.085 1.00 82.75 82 CYS A CA 1
ATOM 633 C C . CYS A 1 82 ? 20.823 -1.860 -25.303 1.00 82.75 82 CYS A C 1
ATOM 635 O O . CYS A 1 82 ? 20.111 -1.913 -24.301 1.00 82.75 82 CYS A O 1
ATOM 637 N N . PHE A 1 83 ? 21.554 -2.897 -25.715 1.00 83.31 83 PHE A N 1
ATOM 638 C CA . PHE A 1 83 ? 21.594 -4.177 -25.015 1.00 83.31 83 PHE A CA 1
ATOM 639 C C . PHE A 1 83 ? 22.174 -4.040 -23.601 1.00 83.31 83 PHE A C 1
ATOM 641 O O . PHE A 1 83 ? 21.585 -4.544 -22.645 1.00 83.31 83 PHE A O 1
ATOM 648 N N . VAL A 1 84 ? 23.273 -3.294 -23.441 1.00 85.44 84 VAL A N 1
ATOM 649 C CA . VAL A 1 84 ? 23.865 -3.011 -22.121 1.00 85.44 84 VAL A CA 1
ATOM 650 C C . VAL A 1 84 ? 22.866 -2.278 -21.225 1.00 85.44 84 VAL A C 1
ATOM 652 O O . VAL A 1 84 ? 22.645 -2.694 -20.089 1.00 85.44 84 VAL A O 1
ATOM 655 N N . VAL A 1 85 ? 22.192 -1.247 -21.737 1.00 82.94 85 VAL A N 1
ATOM 656 C CA . VAL A 1 85 ? 21.173 -0.506 -20.975 1.00 82.94 85 VAL A CA 1
ATOM 657 C C . VAL A 1 85 ? 19.993 -1.409 -20.587 1.00 82.94 85 VAL A C 1
ATOM 659 O O . VAL A 1 85 ? 19.588 -1.427 -19.423 1.00 82.94 85 VAL A O 1
ATOM 662 N N . ALA A 1 86 ? 19.481 -2.217 -21.518 1.00 80.44 86 ALA A N 1
ATOM 663 C CA . ALA A 1 86 ? 18.388 -3.155 -21.261 1.00 80.44 86 ALA A CA 1
ATOM 664 C C . ALA A 1 86 ? 18.766 -4.231 -20.227 1.00 80.44 86 ALA A C 1
ATOM 666 O O . ALA A 1 86 ? 17.933 -4.605 -19.401 1.00 80.44 86 ALA A O 1
ATOM 667 N N . SER A 1 87 ? 20.026 -4.680 -20.222 1.00 81.44 87 SER A N 1
ATOM 668 C CA . SER A 1 87 ? 20.538 -5.670 -19.263 1.00 81.44 87 SER A CA 1
ATOM 669 C C . SER A 1 87 ? 20.550 -5.165 -17.817 1.00 81.44 87 SER A C 1
ATOM 671 O O . SER A 1 87 ? 20.464 -5.966 -16.891 1.00 81.44 87 SER A O 1
ATOM 673 N N . VAL A 1 88 ? 20.594 -3.843 -17.616 1.00 82.75 88 VAL A N 1
ATOM 674 C CA . VAL A 1 88 ? 20.538 -3.210 -16.291 1.00 82.75 88 VAL A CA 1
ATOM 675 C C . VAL A 1 88 ? 19.103 -2.834 -15.924 1.00 82.75 88 VAL A C 1
ATOM 677 O O . VAL A 1 88 ? 18.646 -3.142 -14.822 1.00 82.75 88 VAL A O 1
ATOM 680 N N . ILE A 1 89 ? 18.365 -2.201 -16.841 1.00 80.62 89 ILE A N 1
ATOM 681 C CA . ILE A 1 89 ? 16.999 -1.724 -16.578 1.00 80.62 89 ILE A CA 1
ATOM 682 C C . ILE A 1 89 ? 16.025 -2.897 -16.424 1.00 80.62 89 ILE A C 1
ATOM 684 O O . ILE A 1 89 ? 15.234 -2.907 -15.484 1.00 80.62 89 ILE A O 1
ATOM 688 N N . GLY A 1 90 ? 16.110 -3.915 -17.286 1.00 79.00 90 GLY A N 1
ATOM 689 C CA . GLY A 1 90 ? 15.190 -5.055 -17.287 1.00 79.00 90 GLY A CA 1
ATOM 690 C C . GLY A 1 90 ? 15.099 -5.770 -15.931 1.00 79.00 90 GLY A C 1
ATOM 691 O O . GLY A 1 90 ? 13.998 -5.894 -15.387 1.00 79.00 90 GLY A O 1
ATOM 692 N N . PRO A 1 91 ? 16.225 -6.193 -15.323 1.00 80.94 91 PRO A N 1
ATOM 693 C CA . PRO A 1 91 ? 16.214 -6.828 -14.007 1.00 80.94 91 PRO A CA 1
ATOM 694 C C . PRO A 1 91 ? 15.719 -5.915 -12.881 1.00 80.94 91 PRO A C 1
ATOM 696 O O . PRO A 1 91 ? 15.058 -6.397 -11.960 1.00 80.94 91 PRO A O 1
ATOM 699 N N . LEU A 1 92 ? 16.012 -4.611 -12.931 1.00 80.19 92 LEU A N 1
ATOM 700 C CA . LEU A 1 92 ? 15.519 -3.649 -11.941 1.00 80.19 92 LEU A CA 1
ATOM 701 C C . LEU A 1 92 ? 13.998 -3.494 -12.038 1.00 80.19 92 LEU A C 1
ATOM 703 O O . LEU A 1 92 ? 13.318 -3.614 -11.020 1.00 80.19 92 LEU A O 1
ATOM 707 N N . SER A 1 93 ? 13.463 -3.332 -13.250 1.00 75.50 93 SER A N 1
ATOM 708 C CA . SER A 1 93 ? 12.021 -3.273 -13.510 1.00 75.50 93 SER A CA 1
ATOM 709 C C . SER A 1 93 ? 11.307 -4.569 -13.115 1.00 75.50 93 SER A C 1
ATOM 711 O O . SER A 1 93 ? 10.218 -4.538 -12.551 1.00 75.50 93 SER A O 1
ATOM 713 N N . LEU A 1 94 ? 11.921 -5.732 -13.348 1.00 78.19 94 LEU A N 1
ATOM 714 C CA . LEU A 1 94 ? 11.347 -7.008 -12.918 1.00 78.19 94 LEU A CA 1
ATOM 715 C C . LEU A 1 94 ? 11.323 -7.135 -11.388 1.00 78.19 94 LEU A C 1
ATOM 717 O O . LEU A 1 94 ? 10.337 -7.601 -10.817 1.00 78.19 94 LEU A O 1
ATOM 721 N N . ARG A 1 95 ? 12.388 -6.700 -10.705 1.00 80.56 95 ARG A N 1
ATOM 722 C CA . ARG A 1 95 ? 12.444 -6.692 -9.236 1.00 80.56 95 ARG A CA 1
ATOM 723 C C . ARG A 1 95 ? 11.399 -5.760 -8.633 1.00 80.56 95 ARG A C 1
ATOM 725 O O . ARG A 1 95 ? 10.752 -6.160 -7.666 1.00 80.56 95 ARG A O 1
ATOM 732 N N . THR A 1 96 ? 11.207 -4.562 -9.187 1.00 77.12 96 THR A N 1
ATOM 733 C CA . THR A 1 96 ? 10.174 -3.629 -8.707 1.00 77.12 96 THR A CA 1
ATOM 734 C C . THR A 1 96 ? 8.772 -4.185 -8.931 1.00 77.12 96 THR A C 1
ATOM 736 O O . THR A 1 96 ? 7.960 -4.120 -8.014 1.00 77.12 96 THR A O 1
ATOM 739 N N . LEU A 1 97 ? 8.510 -4.838 -10.070 1.00 80.06 97 LEU A N 1
ATOM 740 C CA . LEU A 1 97 ? 7.241 -5.532 -10.321 1.00 80.06 97 LEU A CA 1
ATOM 741 C C . LEU A 1 97 ? 6.980 -6.651 -9.310 1.00 80.06 97 LEU A C 1
ATOM 743 O O . LEU A 1 97 ? 5.904 -6.715 -8.721 1.00 80.06 97 LEU A O 1
ATOM 747 N N . LEU A 1 98 ? 7.954 -7.540 -9.095 1.00 81.44 98 LEU A N 1
ATOM 748 C CA . LEU A 1 98 ? 7.798 -8.676 -8.182 1.00 81.44 98 LEU A CA 1
ATOM 749 C C . LEU A 1 98 ? 7.642 -8.230 -6.727 1.00 81.44 98 LEU A C 1
ATOM 751 O O . LEU A 1 98 ? 6.839 -8.814 -5.997 1.00 81.44 98 LEU A O 1
ATOM 755 N N . LYS A 1 99 ? 8.399 -7.210 -6.309 1.00 80.56 99 LYS A N 1
ATOM 756 C CA . LYS A 1 99 ? 8.281 -6.625 -4.974 1.00 80.56 99 LYS A CA 1
ATOM 757 C C . LYS A 1 99 ? 6.925 -5.942 -4.805 1.00 80.56 99 LYS A C 1
ATOM 759 O O . LYS A 1 99 ? 6.186 -6.318 -3.903 1.00 80.56 99 LYS A O 1
ATOM 764 N N . GLY A 1 100 ? 6.548 -5.067 -5.738 1.00 80.50 100 GLY A N 1
ATOM 765 C CA . GLY A 1 100 ? 5.254 -4.392 -5.715 1.00 80.50 100 GLY A CA 1
ATOM 766 C C . GLY A 1 100 ? 4.099 -5.386 -5.634 1.00 80.50 100 GLY A C 1
ATOM 767 O O . GLY A 1 100 ? 3.179 -5.201 -4.850 1.00 80.50 100 GLY A O 1
ATOM 768 N N . ARG A 1 101 ? 4.156 -6.503 -6.371 1.00 81.31 101 ARG A N 1
ATOM 769 C CA . ARG A 1 101 ? 3.085 -7.513 -6.348 1.00 81.31 101 ARG A CA 1
ATOM 770 C C . ARG A 1 101 ? 2.890 -8.144 -4.966 1.00 81.31 101 ARG A C 1
ATOM 772 O O . ARG A 1 101 ? 1.760 -8.461 -4.595 1.00 81.31 101 ARG A O 1
ATOM 779 N N . LYS A 1 102 ? 3.981 -8.344 -4.220 1.00 82.88 102 LYS A N 1
ATOM 780 C CA . LYS A 1 102 ? 3.934 -8.823 -2.831 1.00 82.88 102 LYS A CA 1
ATOM 781 C C . LYS A 1 102 ? 3.383 -7.744 -1.906 1.00 82.88 102 LYS A C 1
ATOM 783 O O . LYS A 1 102 ? 2.493 -8.051 -1.118 1.00 82.88 102 LYS A O 1
ATOM 788 N N . ASP A 1 103 ? 3.862 -6.514 -2.059 1.00 83.25 103 ASP A N 1
ATOM 789 C CA . ASP A 1 103 ? 3.456 -5.373 -1.237 1.00 83.25 103 ASP A CA 1
ATOM 790 C C . ASP A 1 103 ? 1.953 -5.096 -1.417 1.00 83.25 103 ASP A C 1
ATOM 792 O O . ASP A 1 103 ? 1.203 -5.119 -0.446 1.00 83.25 103 ASP A O 1
ATOM 796 N N . VAL A 1 104 ? 1.463 -4.999 -2.658 1.00 86.31 104 VAL A N 1
ATOM 797 C CA . VAL A 1 104 ? 0.033 -4.838 -2.981 1.00 86.31 104 VAL A CA 1
ATOM 798 C C . VAL A 1 104 ? -0.815 -5.937 -2.354 1.00 86.31 104 VAL A C 1
ATOM 800 O O . VAL A 1 104 ? -1.852 -5.649 -1.762 1.00 86.31 104 VAL A O 1
ATOM 803 N N . ARG A 1 105 ? -0.387 -7.202 -2.439 1.00 85.62 105 ARG A N 1
ATOM 804 C CA . ARG A 1 105 ? -1.136 -8.311 -1.833 1.00 85.62 105 ARG A CA 1
ATOM 805 C C . ARG A 1 105 ? -1.177 -8.202 -0.308 1.00 85.62 105 ARG A C 1
ATOM 807 O O . ARG A 1 105 ? -2.223 -8.464 0.279 1.00 85.62 105 ARG A O 1
ATOM 814 N N . ALA A 1 106 ? -0.062 -7.844 0.323 1.00 84.75 106 ALA A N 1
ATOM 815 C CA . ALA A 1 106 ? 0.013 -7.674 1.769 1.00 84.75 106 ALA A CA 1
ATOM 816 C C . ALA A 1 106 ? -0.870 -6.508 2.242 1.00 84.75 106 ALA A C 1
ATOM 818 O O . ALA A 1 106 ? -1.710 -6.711 3.119 1.00 84.75 106 ALA A O 1
ATOM 819 N N . HIS A 1 107 ? -0.758 -5.336 1.606 1.00 85.38 107 HIS A N 1
ATOM 820 C CA . HIS A 1 107 ? -1.585 -4.168 1.918 1.00 85.38 107 HIS A CA 1
ATOM 821 C C . HIS A 1 107 ? -3.072 -4.442 1.678 1.00 85.38 107 HIS A C 1
ATOM 823 O O . HIS A 1 107 ? -3.899 -4.066 2.499 1.00 85.38 107 HIS A O 1
ATOM 829 N N . PHE A 1 108 ? -3.425 -5.165 0.612 1.00 87.56 108 PHE A N 1
ATOM 830 C CA . PHE A 1 108 ? -4.811 -5.547 0.336 1.00 87.56 108 PHE A CA 1
ATOM 831 C C . PHE A 1 108 ? -5.409 -6.453 1.419 1.00 87.56 108 PHE A C 1
ATOM 833 O O . PHE A 1 108 ? -6.561 -6.276 1.816 1.00 87.56 108 PHE A O 1
ATOM 840 N N . LEU A 1 109 ? -4.643 -7.443 1.891 1.00 88.12 109 LEU A N 1
ATOM 841 C CA . LEU A 1 109 ? -5.092 -8.358 2.942 1.00 88.12 109 LEU A CA 1
ATOM 842 C C . LEU A 1 109 ? -5.250 -7.645 4.284 1.00 88.12 109 LEU A C 1
ATOM 844 O O . LEU A 1 109 ? -6.245 -7.883 4.966 1.00 88.12 109 LEU A O 1
ATOM 848 N N . GLY A 1 110 ? -4.299 -6.779 4.644 1.00 88.62 110 GLY A N 1
ATOM 849 C CA . GLY A 1 110 ? -4.424 -5.922 5.822 1.00 88.62 110 GLY A CA 1
ATOM 850 C C . GLY A 1 110 ? -5.668 -5.042 5.727 1.00 88.62 110 GLY A C 1
ATOM 851 O O . GLY A 1 110 ? -6.528 -5.100 6.603 1.00 88.62 110 GLY A O 1
ATOM 852 N N . TRP A 1 111 ? -5.819 -4.334 4.602 1.00 89.19 111 TRP A N 1
ATOM 853 C CA . TRP A 1 111 ? -6.892 -3.365 4.403 1.00 89.19 111 TRP A CA 1
ATOM 854 C C . TRP A 1 111 ? -8.268 -4.016 4.539 1.00 89.19 111 TRP A C 1
ATOM 856 O O . TRP A 1 111 ? -9.137 -3.512 5.248 1.00 89.19 111 TRP A O 1
ATOM 866 N N . GLN A 1 112 ? -8.468 -5.174 3.904 1.00 90.00 112 GLN A N 1
ATOM 867 C CA . GLN A 1 112 ? -9.723 -5.911 4.036 1.00 90.00 112 GLN A CA 1
ATOM 868 C C . GLN A 1 112 ? -9.987 -6.365 5.470 1.00 90.00 112 GLN A C 1
ATOM 870 O O . GLN A 1 112 ? -11.134 -6.322 5.914 1.00 90.00 112 GLN A O 1
ATOM 875 N N . ALA A 1 113 ? -8.955 -6.812 6.188 1.00 89.88 113 ALA A N 1
ATOM 876 C CA . ALA A 1 113 ? -9.114 -7.232 7.570 1.00 89.88 113 ALA A CA 1
ATOM 877 C C . ALA A 1 113 ? -9.552 -6.051 8.449 1.00 89.88 113 ALA A C 1
ATOM 879 O O . ALA A 1 113 ? -10.548 -6.183 9.160 1.00 89.88 113 ALA A O 1
ATOM 880 N N . GLU A 1 114 ? -8.888 -4.895 8.340 1.00 90.19 114 GLU A N 1
ATOM 881 C CA . GLU A 1 114 ? -9.256 -3.673 9.074 1.00 90.19 114 GLU A CA 1
ATOM 882 C C . GLU A 1 114 ? -10.691 -3.235 8.759 1.00 90.19 114 GLU A C 1
ATOM 884 O O . GLU A 1 114 ? -11.473 -2.944 9.663 1.00 90.19 114 GLU A O 1
ATOM 889 N N . VAL A 1 115 ? -11.085 -3.245 7.481 1.00 91.06 115 VAL A N 1
ATOM 890 C CA . VAL A 1 115 ? -12.451 -2.890 7.067 1.00 91.06 115 VAL A CA 1
ATOM 891 C C . VAL A 1 115 ? -13.481 -3.848 7.671 1.00 91.06 115 VAL A C 1
ATOM 893 O O . VAL A 1 115 ? -14.493 -3.400 8.210 1.00 91.06 115 VAL A O 1
ATOM 896 N N . VAL A 1 116 ? -13.239 -5.161 7.622 1.00 91.00 116 VAL A N 1
ATOM 897 C CA . VAL A 1 116 ? -14.164 -6.167 8.169 1.00 91.00 116 VAL A CA 1
ATOM 898 C C . VAL A 1 116 ? -14.280 -6.063 9.688 1.00 91.00 116 VAL A C 1
ATOM 900 O O . VAL A 1 116 ? -15.397 -6.106 10.209 1.00 91.00 116 VAL A O 1
ATOM 903 N N . VAL A 1 117 ? -13.163 -5.893 10.399 1.00 90.19 117 VAL A N 1
ATOM 904 C CA . VAL A 1 117 ? -13.166 -5.695 11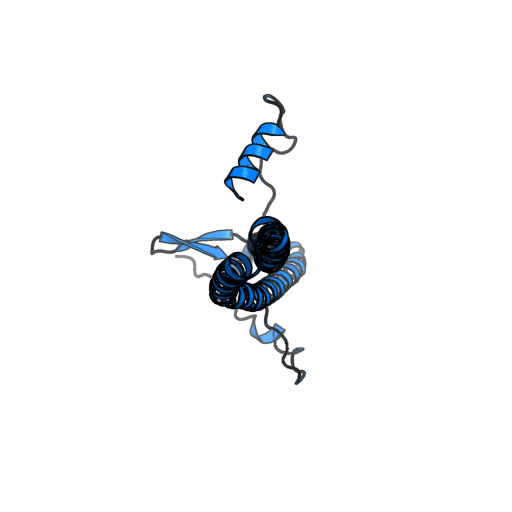.856 1.00 90.19 117 VAL A CA 1
ATOM 905 C C . VAL A 1 117 ? -13.882 -4.395 12.212 1.00 90.19 117 VAL A C 1
ATOM 907 O O . VAL A 1 117 ? -14.787 -4.416 13.042 1.00 90.19 117 VAL A O 1
ATOM 910 N N . GLY A 1 118 ? -13.576 -3.293 11.525 1.00 90.12 118 GLY A N 1
ATOM 911 C CA . GLY A 1 118 ? -14.245 -2.008 11.722 1.00 90.12 118 GLY A CA 1
ATOM 912 C C . GLY A 1 118 ? -15.761 -2.083 11.511 1.00 90.12 118 GLY A C 1
ATOM 913 O O . GLY A 1 118 ? -16.516 -1.518 12.301 1.00 90.12 118 GLY A O 1
ATOM 914 N N . MET A 1 119 ? -16.221 -2.833 10.502 1.00 88.81 119 MET A N 1
ATOM 915 C CA . MET A 1 119 ? -17.652 -3.093 10.295 1.00 88.81 119 MET A CA 1
ATOM 916 C C . MET A 1 119 ? -18.267 -3.871 11.463 1.00 88.81 119 MET A C 1
ATOM 918 O O . MET A 1 119 ? -19.320 -3.483 11.957 1.00 88.81 119 MET A O 1
ATOM 922 N N . ARG A 1 120 ? -17.604 -4.931 11.946 1.00 89.31 120 ARG A N 1
ATOM 923 C CA . ARG A 1 120 ? -18.083 -5.743 13.083 1.00 89.31 120 ARG A CA 1
ATOM 924 C C . ARG A 1 120 ? -18.093 -4.975 14.401 1.00 89.31 120 ARG A C 1
ATOM 926 O O . ARG A 1 120 ? -18.967 -5.195 15.232 1.00 89.31 120 ARG A O 1
ATOM 933 N N . LEU A 1 121 ? -17.152 -4.054 14.595 1.00 90.06 121 LEU A N 1
ATOM 934 C CA . LEU A 1 121 ? -17.157 -3.149 15.744 1.00 90.06 121 LEU A CA 1
ATOM 935 C C . LEU A 1 121 ? -18.309 -2.141 15.686 1.00 90.06 121 LEU A C 1
ATOM 937 O O . LEU A 1 121 ? -18.680 -1.594 16.723 1.00 90.06 121 LEU A O 1
ATOM 941 N N . GLY A 1 122 ? -18.921 -1.940 14.515 1.00 86.38 122 GLY A N 1
ATOM 942 C CA . GLY A 1 122 ? -20.178 -1.208 14.375 1.00 86.38 122 GLY A CA 1
ATOM 943 C C . GLY A 1 122 ? -21.259 -1.718 15.330 1.00 86.38 122 GLY A C 1
ATOM 944 O O . GLY A 1 122 ? -21.872 -0.906 16.016 1.00 86.38 122 GLY A O 1
ATOM 945 N N . ASP A 1 123 ? -21.388 -3.038 15.489 1.00 88.88 123 ASP A N 1
ATOM 946 C CA . ASP A 1 123 ? -22.370 -3.677 16.381 1.00 88.88 123 ASP A CA 1
ATOM 947 C C . ASP A 1 123 ? -22.137 -3.335 17.867 1.00 88.88 123 ASP A C 1
ATOM 949 O O . ASP A 1 123 ? -23.042 -3.410 18.700 1.00 88.88 123 ASP A O 1
ATOM 953 N N . ALA A 1 124 ? -20.909 -2.958 18.245 1.00 88.25 124 ALA A N 1
ATOM 954 C CA . ALA A 1 124 ? -20.604 -2.533 19.610 1.00 88.25 124 ALA A CA 1
ATOM 955 C C . ALA A 1 124 ? -21.147 -1.128 19.915 1.00 88.25 124 ALA A C 1
ATOM 957 O O . ALA A 1 124 ? -21.352 -0.794 21.086 1.00 88.25 124 ALA A O 1
ATOM 958 N N . ARG A 1 125 ? -21.428 -0.315 18.887 1.00 88.50 125 ARG A N 1
ATOM 959 C CA . ARG A 1 125 ? -22.003 1.027 19.062 1.00 88.50 125 ARG A CA 1
ATOM 960 C C . ARG A 1 125 ? -23.381 0.973 19.706 1.00 88.50 125 ARG A C 1
ATOM 962 O O . ARG A 1 125 ? -23.654 1.768 20.602 1.00 88.50 125 ARG A O 1
ATOM 969 N N . ASP A 1 126 ? -24.172 -0.038 19.361 1.00 88.62 126 ASP A N 1
ATOM 970 C CA . ASP A 1 126 ? -25.491 -0.286 19.955 1.00 88.62 126 ASP A CA 1
ATOM 971 C C . ASP A 1 126 ? -25.411 -0.598 21.459 1.00 88.62 126 ASP A C 1
ATOM 973 O O . ASP A 1 126 ? -26.370 -0.406 22.202 1.00 88.62 126 ASP A O 1
ATOM 977 N N . LYS A 1 127 ? -24.239 -1.032 21.937 1.00 89.94 127 LYS A N 1
ATOM 978 C CA . LYS A 1 127 ? -23.957 -1.316 23.353 1.00 89.94 127 LYS A CA 1
ATOM 979 C C . LYS A 1 127 ? -23.360 -0.114 24.096 1.00 89.94 127 LYS A C 1
ATOM 981 O O . LYS A 1 127 ? -22.862 -0.267 25.209 1.00 89.94 127 LYS A O 1
ATOM 986 N N . GLY A 1 128 ? -23.375 1.074 23.488 1.00 92.00 128 GLY A N 1
ATOM 987 C CA . GLY A 1 128 ? -22.855 2.308 24.079 1.00 92.00 128 GLY A CA 1
ATOM 988 C C . GLY A 1 128 ? -21.350 2.520 23.901 1.00 92.00 128 GLY A C 1
ATOM 989 O O . GLY A 1 128 ? -20.786 3.391 24.564 1.00 92.00 128 GLY A O 1
ATOM 990 N N . TYR A 1 129 ? -20.686 1.757 23.025 1.00 93.50 129 TYR A N 1
ATOM 991 C CA . TYR A 1 129 ? -19.278 1.989 22.699 1.00 93.50 129 TYR A CA 1
ATOM 992 C C . TYR A 1 129 ? -19.116 3.035 21.593 1.00 93.50 129 TYR A C 1
ATOM 994 O O . TYR A 1 129 ? -19.753 2.981 20.544 1.00 93.50 129 TYR A O 1
ATOM 1002 N N . LYS A 1 130 ? -18.188 3.968 21.785 1.00 93.12 130 LYS A N 1
ATOM 1003 C CA . LYS A 1 130 ? -17.689 4.854 20.731 1.00 93.12 130 LYS A CA 1
ATOM 1004 C C . LYS A 1 130 ? -16.481 4.196 20.076 1.00 93.12 130 LYS A C 1
ATOM 1006 O O . LYS A 1 130 ? -15.525 3.865 20.770 1.00 93.12 130 LYS A O 1
ATOM 1011 N N . ILE A 1 131 ? -16.536 4.011 18.758 1.00 91.94 131 ILE A N 1
ATOM 1012 C CA . ILE A 1 131 ? -15.476 3.362 17.974 1.00 91.94 131 ILE A CA 1
ATOM 1013 C C . ILE A 1 131 ? -14.774 4.403 17.109 1.00 91.94 131 ILE A C 1
ATOM 1015 O O . ILE A 1 131 ? -15.424 5.033 16.267 1.00 91.94 131 ILE A O 1
ATOM 1019 N N . PHE A 1 132 ? -13.465 4.526 17.292 1.00 91.12 132 PHE A N 1
ATOM 1020 C CA . PHE A 1 132 ? -12.554 5.343 16.499 1.00 91.12 132 PHE A CA 1
ATOM 1021 C C . PHE A 1 132 ? -11.638 4.419 15.699 1.00 91.12 132 PHE A C 1
ATOM 1023 O O . PHE A 1 132 ? -11.109 3.466 16.259 1.00 91.12 132 PHE A O 1
ATOM 1030 N N . ASN A 1 133 ? -11.463 4.681 14.407 1.00 91.25 133 ASN A N 1
ATOM 1031 C CA . ASN A 1 133 ? -10.590 3.885 13.544 1.00 91.25 133 ASN A CA 1
ATOM 1032 C C . ASN A 1 133 ? -9.378 4.713 13.116 1.00 91.25 133 ASN A C 1
ATOM 1034 O O . ASN A 1 133 ? -9.498 5.934 12.994 1.00 91.25 133 ASN A O 1
ATOM 1038 N N . ASP A 1 134 ? -8.263 4.040 12.831 1.00 86.75 134 ASP A N 1
ATOM 1039 C CA . ASP A 1 134 ? -7.045 4.627 12.256 1.00 86.75 134 ASP A CA 1
ATOM 1040 C C . ASP A 1 134 ? -6.572 5.874 13.032 1.00 86.75 134 ASP A C 1
ATOM 1042 O O . ASP A 1 134 ? -6.383 6.968 12.478 1.00 86.75 134 ASP A O 1
ATOM 1046 N N . VAL A 1 135 ? -6.461 5.708 14.357 1.00 86.62 135 VAL A N 1
ATOM 1047 C CA . VAL A 1 135 ? -6.137 6.773 15.315 1.00 86.62 135 VAL A CA 1
ATOM 1048 C C . VAL A 1 135 ? -4.620 6.986 15.334 1.00 86.62 135 VAL A C 1
ATOM 1050 O O . VAL A 1 135 ? -3.898 6.070 15.726 1.00 86.62 135 VAL A O 1
ATOM 1053 N N . PRO A 1 136 ? -4.112 8.163 14.930 1.00 85.62 136 PRO A N 1
ATOM 1054 C CA . PRO A 1 136 ? -2.683 8.447 14.960 1.00 85.62 136 PRO A CA 1
ATOM 1055 C C . PRO A 1 136 ? -2.215 8.731 16.391 1.00 85.62 136 PRO A C 1
ATOM 1057 O O . PRO A 1 136 ? -2.818 9.542 17.091 1.00 85.62 136 PRO A O 1
ATOM 1060 N N . GLU A 1 137 ? -1.107 8.118 16.793 1.00 83.31 137 GLU A N 1
ATOM 1061 C CA . GLU A 1 137 ? -0.494 8.264 18.112 1.00 83.31 137 GLU A CA 1
ATOM 1062 C C . GLU A 1 137 ? 1.025 8.458 17.990 1.00 83.31 137 GLU A C 1
ATOM 1064 O O . GLU A 1 137 ? 1.646 8.107 16.980 1.00 83.31 137 GLU A O 1
ATOM 1069 N N . THR A 1 138 ? 1.643 9.051 19.013 1.00 83.31 138 THR A N 1
ATOM 1070 C CA . THR A 1 138 ? 3.099 9.241 19.065 1.00 83.31 138 THR A CA 1
ATOM 1071 C C . THR A 1 138 ? 3.697 8.376 20.165 1.00 83.31 138 THR A C 1
ATOM 1073 O O . THR A 1 138 ? 3.404 8.534 21.348 1.00 83.31 138 THR A O 1
ATOM 1076 N N . ALA A 1 139 ? 4.568 7.447 19.782 1.00 78.94 139 ALA A N 1
ATOM 1077 C CA . ALA A 1 139 ? 5.289 6.602 20.719 1.00 78.94 139 ALA A CA 1
ATOM 1078 C C . ALA A 1 139 ? 6.247 7.435 21.584 1.00 78.94 139 ALA A C 1
ATOM 1080 O O . ALA A 1 139 ? 6.645 8.545 21.230 1.00 78.94 139 ALA A O 1
ATOM 1081 N N . LYS A 1 140 ? 6.673 6.873 22.722 1.00 79.62 140 LYS A N 1
ATOM 1082 C CA . LYS A 1 140 ? 7.597 7.542 23.658 1.00 79.62 140 LYS A CA 1
ATOM 1083 C C . LYS A 1 140 ? 8.939 7.934 23.024 1.00 79.62 140 LYS A C 1
ATOM 1085 O O . LYS A 1 140 ? 9.600 8.835 23.525 1.00 79.62 140 LYS A O 1
ATOM 1090 N N . ASP A 1 141 ? 9.338 7.264 21.944 1.00 84.50 141 ASP A N 1
ATOM 1091 C CA . ASP A 1 141 ? 10.542 7.564 21.159 1.00 84.50 141 ASP A CA 1
ATOM 1092 C C . ASP A 1 141 ? 10.304 8.613 20.051 1.00 84.50 141 ASP A C 1
ATOM 1094 O O . ASP A 1 141 ? 11.189 8.861 19.233 1.00 84.50 141 ASP A O 1
ATOM 1098 N N . GLY A 1 142 ? 9.119 9.231 20.018 1.00 82.38 142 GLY A N 1
ATOM 1099 C CA . GLY A 1 142 ? 8.727 10.247 19.044 1.00 82.38 142 GLY A CA 1
ATOM 1100 C C . GLY A 1 142 ? 8.248 9.691 17.701 1.00 82.38 142 GLY A C 1
ATOM 1101 O O . GLY A 1 142 ? 7.963 10.477 16.796 1.00 82.38 142 GLY A O 1
ATOM 1102 N N . LYS A 1 143 ? 8.157 8.364 17.526 1.00 82.12 143 LYS A N 1
ATOM 1103 C CA . LYS A 1 143 ? 7.660 7.775 16.274 1.00 82.12 143 LYS A CA 1
ATOM 1104 C C . LYS A 1 143 ? 6.141 7.823 16.198 1.00 82.12 143 LYS A C 1
ATOM 1106 O O . LYS A 1 143 ? 5.454 7.442 17.138 1.00 82.12 143 LYS A O 1
ATOM 1111 N N . LEU A 1 144 ? 5.629 8.228 15.041 1.00 82.06 144 LEU A N 1
ATOM 1112 C CA . LEU A 1 144 ? 4.204 8.145 14.733 1.00 82.06 144 LEU A CA 1
ATOM 1113 C C . LEU A 1 144 ? 3.825 6.693 14.429 1.00 82.06 144 LEU A C 1
ATOM 1115 O O . LEU A 1 144 ? 4.487 6.039 13.619 1.00 82.06 144 LEU A O 1
ATOM 1119 N N . PHE A 1 145 ? 2.758 6.212 15.053 1.00 81.94 145 PHE A N 1
ATOM 1120 C CA . PHE A 1 145 ? 2.127 4.932 14.747 1.00 81.94 145 PHE A CA 1
ATOM 1121 C C . PHE A 1 145 ? 0.607 5.098 14.770 1.00 81.94 145 PHE A C 1
ATOM 1123 O O . PHE A 1 145 ? 0.096 6.007 15.419 1.00 81.94 145 PHE A O 1
ATOM 1130 N N . ASN A 1 146 ? -0.117 4.247 14.049 1.00 83.75 146 ASN A N 1
ATOM 1131 C CA . ASN A 1 146 ? -1.576 4.275 14.055 1.00 83.75 146 ASN A CA 1
ATOM 1132 C C . ASN A 1 146 ? -2.105 3.100 14.877 1.00 83.75 146 ASN A C 1
ATOM 1134 O O . ASN A 1 146 ? -1.514 2.022 14.872 1.00 83.75 146 ASN A O 1
ATOM 1138 N N . LEU A 1 147 ? -3.210 3.331 15.577 1.00 86.50 147 LEU A N 1
ATOM 1139 C CA . LEU A 1 147 ? -4.031 2.298 16.193 1.00 86.50 147 LEU A CA 1
ATOM 1140 C C . LEU A 1 147 ? -5.194 1.987 15.252 1.00 86.50 147 LEU A C 1
ATOM 1142 O O . LEU A 1 147 ? -5.984 2.887 14.945 1.00 86.50 147 LEU A O 1
ATOM 1146 N N . ASP A 1 148 ? -5.319 0.729 14.832 1.00 87.88 148 ASP A N 1
ATOM 1147 C CA . ASP A 1 148 ? -6.326 0.325 13.844 1.00 87.88 148 ASP A CA 1
ATOM 1148 C C . ASP A 1 148 ? -7.744 0.649 14.333 1.00 87.88 148 ASP A C 1
ATOM 1150 O O . ASP A 1 148 ? -8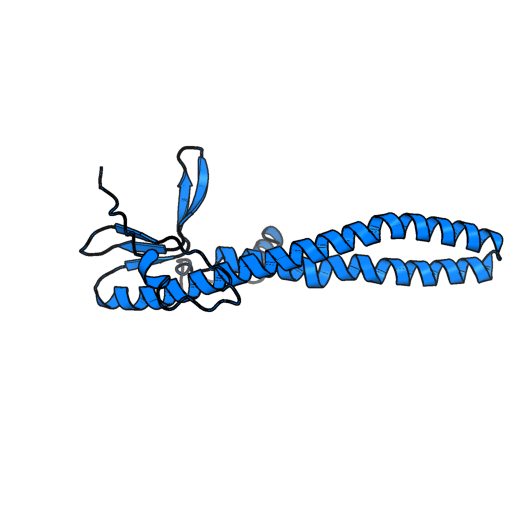.515 1.296 13.617 1.00 87.88 148 ASP A O 1
ATOM 1154 N N . HIS A 1 149 ? -8.072 0.278 15.581 1.00 91.50 149 HIS A N 1
ATOM 1155 C CA . HIS A 1 149 ? -9.333 0.656 16.221 1.00 91.50 149 HIS A CA 1
ATOM 1156 C C . HIS A 1 149 ? -9.194 0.910 17.730 1.00 91.50 149 HIS A C 1
ATOM 1158 O O . HIS A 1 149 ? -8.496 0.198 18.452 1.00 91.50 149 HIS A O 1
ATOM 1164 N N . VAL A 1 150 ? -9.946 1.892 18.229 1.00 92.25 150 VAL A N 1
ATOM 1165 C CA . VAL A 1 150 ? -10.100 2.208 19.652 1.00 92.25 150 VAL A CA 1
ATOM 1166 C C . VAL A 1 150 ? -11.585 2.234 20.000 1.00 92.25 150 VAL A C 1
ATOM 1168 O O . VAL A 1 150 ? -12.360 2.988 19.409 1.00 92.25 150 VAL A O 1
ATOM 1171 N N . ALA A 1 151 ? -11.988 1.425 20.977 1.00 93.50 151 ALA A N 1
ATOM 1172 C CA . ALA A 1 151 ? -13.350 1.371 21.495 1.00 93.50 151 ALA A CA 1
ATOM 1173 C C . ALA A 1 151 ? -13.402 1.932 22.920 1.00 93.50 151 ALA A C 1
ATOM 1175 O O . ALA A 1 151 ? -12.682 1.467 23.799 1.00 93.50 151 ALA A O 1
ATOM 1176 N N . ILE A 1 152 ? -14.276 2.910 23.158 1.00 93.94 152 ILE A N 1
ATOM 1177 C CA . ILE A 1 152 ? -14.455 3.562 24.462 1.00 93.94 152 ILE A CA 1
ATOM 1178 C C . ILE A 1 152 ? -15.901 3.379 24.901 1.00 93.94 152 ILE A C 1
ATOM 1180 O O . ILE A 1 152 ? -16.814 3.817 24.201 1.00 93.94 152 ILE A O 1
ATOM 1184 N N . GLY A 1 153 ? -16.128 2.759 26.054 1.00 93.12 153 GLY A N 1
ATOM 1185 C CA . GLY A 1 153 ? -17.480 2.518 26.547 1.00 93.12 153 GLY A CA 1
ATOM 1186 C C . GLY A 1 153 ? -17.536 2.161 28.030 1.00 93.12 153 GLY A C 1
ATOM 1187 O O . GLY A 1 153 ? -16.548 2.327 28.747 1.00 93.12 153 GLY A O 1
ATOM 1188 N N . PRO A 1 154 ? -18.685 1.647 28.501 1.00 88.06 154 PRO A N 1
ATOM 1189 C CA . PRO A 1 154 ? -18.920 1.361 29.919 1.00 88.06 154 PRO A CA 1
ATOM 1190 C C . PRO A 1 154 ? -17.918 0.376 30.538 1.00 88.06 154 PRO A C 1
ATOM 1192 O O . PRO A 1 154 ? -17.647 0.446 31.731 1.00 88.06 154 PRO A O 1
ATOM 1195 N N . GLY A 1 155 ? -17.360 -0.533 29.730 1.00 88.62 155 GLY A N 1
ATOM 1196 C CA . GLY A 1 155 ? -16.345 -1.503 30.159 1.00 88.62 155 GLY A CA 1
ATOM 1197 C C . GLY A 1 155 ? -14.898 -0.994 30.127 1.00 88.62 155 GLY A C 1
ATOM 1198 O O . GLY A 1 155 ? -13.993 -1.763 30.439 1.00 88.62 155 GLY A O 1
ATOM 1199 N N . GLY A 1 156 ? -14.667 0.265 29.741 1.00 91.75 156 GLY A N 1
ATOM 1200 C CA . GLY A 1 156 ? -13.338 0.870 29.637 1.00 91.75 156 GLY A CA 1
ATOM 1201 C C . GLY A 1 156 ? -12.902 1.168 28.201 1.00 91.75 156 GLY A C 1
ATOM 1202 O O . GLY A 1 156 ? -13.731 1.340 27.301 1.00 91.75 156 GLY A O 1
ATOM 1203 N N . ILE A 1 157 ? -11.582 1.269 28.016 1.00 93.31 157 ILE A N 1
ATOM 1204 C CA . ILE A 1 157 ? -10.925 1.578 26.741 1.00 93.31 157 ILE A CA 1
ATOM 1205 C C . ILE A 1 157 ? -10.251 0.312 26.211 1.00 93.31 157 ILE A C 1
ATOM 1207 O O . ILE A 1 157 ? -9.447 -0.309 26.911 1.00 93.31 157 ILE A O 1
ATOM 1211 N N . TYR A 1 158 ? -10.552 -0.033 24.962 1.00 91.69 158 TYR A N 1
ATOM 1212 C CA . TYR A 1 158 ? -9.963 -1.165 24.259 1.00 91.69 158 TYR A CA 1
ATOM 1213 C C . TYR A 1 158 ? -9.248 -0.697 23.002 1.00 91.69 158 TYR A C 1
ATOM 1215 O O . TYR A 1 158 ? -9.824 0.019 22.184 1.00 91.69 158 TYR A O 1
ATOM 1223 N N . VAL A 1 159 ? -8.008 -1.146 22.846 1.00 91.69 159 VAL A N 1
ATOM 1224 C CA . VAL A 1 159 ? -7.217 -0.975 21.628 1.00 91.69 159 VAL A CA 1
ATOM 1225 C C . VAL A 1 159 ? -7.235 -2.301 20.883 1.00 91.69 159 VAL A C 1
ATOM 1227 O O . VAL A 1 159 ? -6.937 -3.344 21.467 1.00 91.69 159 VAL A O 1
ATOM 1230 N N . ILE A 1 160 ? -7.632 -2.265 19.617 1.00 90.44 160 ILE A N 1
ATOM 1231 C CA . ILE A 1 160 ? -7.833 -3.450 18.789 1.00 90.44 160 ILE A CA 1
ATOM 1232 C C . ILE A 1 160 ? -6.916 -3.315 17.581 1.00 90.44 160 ILE A C 1
ATOM 1234 O O . ILE A 1 160 ? -7.096 -2.423 16.756 1.00 90.44 160 ILE A O 1
ATOM 1238 N N . GLU A 1 161 ? -5.943 -4.216 17.507 1.00 89.38 161 GLU A N 1
ATOM 1239 C CA . GLU A 1 161 ? -5.013 -4.356 16.388 1.00 89.38 161 GLU A CA 1
ATOM 1240 C C . GLU A 1 161 ? -5.530 -5.440 15.440 1.00 89.38 161 GLU A C 1
ATOM 1242 O O . GLU A 1 161 ? -5.895 -6.539 15.876 1.00 89.38 161 GLU A O 1
ATOM 1247 N N . THR A 1 162 ? -5.506 -5.171 14.141 1.00 89.12 162 THR A N 1
ATOM 1248 C CA . THR A 1 162 ? -5.971 -6.094 13.114 1.00 89.12 162 THR A CA 1
ATOM 1249 C C . THR A 1 162 ? -4.798 -6.638 12.299 1.00 89.12 162 THR A C 1
ATOM 1251 O O . THR A 1 162 ? -3.911 -5.924 11.838 1.00 89.12 162 THR A O 1
ATOM 1254 N N . LYS A 1 163 ? -4.774 -7.959 12.078 1.00 84.50 163 LYS A N 1
ATOM 1255 C CA . LYS A 1 163 ? -3.783 -8.609 11.203 1.00 84.50 163 LYS A CA 1
ATOM 1256 C C . LYS A 1 163 ? -4.476 -9.428 10.124 1.00 84.50 163 LYS A C 1
ATOM 1258 O O . LYS A 1 163 ? -4.987 -10.513 10.385 1.00 84.50 163 LYS A O 1
ATOM 1263 N N . GLY A 1 164 ? -4.426 -8.938 8.889 1.00 82.12 164 GLY A N 1
ATOM 1264 C CA . GLY A 1 164 ? -4.824 -9.706 7.713 1.00 82.12 164 GLY A CA 1
ATOM 1265 C C . GLY A 1 164 ? -3.749 -10.722 7.331 1.00 82.12 164 GLY A C 1
ATOM 1266 O O . GLY A 1 164 ? -2.650 -10.346 6.926 1.00 82.12 164 GLY A O 1
ATOM 1267 N N . ARG A 1 165 ? -4.049 -12.019 7.436 1.00 75.88 165 ARG A N 1
ATOM 1268 C CA . ARG A 1 165 ? -3.188 -13.098 6.925 1.00 75.88 165 ARG A CA 1
ATOM 1269 C C . ARG A 1 165 ? -3.901 -13.864 5.820 1.00 75.88 165 ARG A C 1
ATOM 1271 O O . ARG A 1 165 ? -5.105 -14.097 5.888 1.00 75.88 165 ARG A O 1
ATOM 1278 N N . SER A 1 166 ? -3.155 -14.265 4.793 1.00 71.81 166 SER A N 1
ATOM 1279 C CA . SER A 1 166 ? -3.671 -15.195 3.789 1.00 71.81 166 SER A CA 1
ATOM 1280 C C . SER A 1 166 ? -3.895 -16.559 4.429 1.00 71.81 166 SER A C 1
ATOM 1282 O O . SER A 1 166 ? -3.012 -17.041 5.137 1.00 71.81 166 SER A O 1
ATOM 1284 N N . LYS A 1 167 ? -5.028 -17.200 4.134 1.00 60.34 167 LYS A N 1
ATOM 1285 C CA . LYS A 1 167 ? -5.221 -18.607 4.494 1.00 60.34 167 LYS A CA 1
ATOM 1286 C C . LYS A 1 167 ? -4.188 -19.476 3.773 1.00 60.34 167 LYS A C 1
ATOM 1288 O O . LYS A 1 167 ? -3.922 -19.250 2.590 1.00 60.34 167 LYS A O 1
ATOM 1293 N N . SER A 1 168 ? -3.619 -20.445 4.483 1.00 48.44 168 SER A N 1
ATOM 1294 C CA . SER A 1 168 ? -2.951 -21.595 3.872 1.00 48.44 168 SER A CA 1
ATOM 1295 C C . SER A 1 168 ? -3.983 -22.469 3.152 1.00 48.44 168 SER A C 1
ATOM 1297 O O . SER A 1 168 ? -5.161 -22.452 3.508 1.00 48.44 168 SER A O 1
ATOM 1299 N N . GLU A 1 169 ? -3.555 -23.215 2.132 1.00 52.22 169 GLU A N 1
ATOM 1300 C CA . GLU A 1 169 ? -4.427 -24.131 1.374 1.00 52.22 169 GLU A CA 1
ATOM 1301 C C . GLU A 1 169 ? -4.990 -25.269 2.246 1.00 52.22 169 GLU A C 1
ATOM 1303 O O . GLU A 1 169 ? -6.076 -25.774 1.970 1.00 52.22 169 GLU A O 1
ATOM 1308 N N . ASP A 1 170 ? -4.333 -25.580 3.366 1.00 45.28 170 ASP A N 1
ATOM 1309 C CA . ASP A 1 170 ? -4.874 -26.441 4.415 1.00 45.28 170 ASP A CA 1
ATOM 1310 C C . ASP A 1 170 ? -5.863 -25.643 5.274 1.00 45.28 170 ASP A C 1
ATOM 1312 O O . ASP A 1 170 ? -5.491 -24.867 6.159 1.00 45.28 170 ASP A O 1
ATOM 1316 N N . GLY A 1 171 ? -7.145 -25.771 4.937 1.00 42.00 171 GLY A N 1
ATOM 1317 C CA . GLY A 1 171 ? -8.239 -25.014 5.529 1.00 42.00 171 GLY A CA 1
ATOM 1318 C C . GLY A 1 171 ? -8.382 -25.206 7.040 1.00 42.00 171 GLY A C 1
ATOM 1319 O O . GLY A 1 171 ? -8.905 -26.210 7.507 1.00 42.00 171 GLY A O 1
ATOM 1320 N N . GLY A 1 172 ? -8.046 -24.171 7.801 1.00 44.66 172 GLY A N 1
ATOM 1321 C CA . GLY A 1 172 ? -8.463 -24.023 9.191 1.00 44.66 172 GLY A CA 1
ATOM 1322 C C . GLY A 1 172 ? -8.581 -22.544 9.505 1.00 44.66 172 GLY A C 1
ATOM 1323 O O . GLY A 1 172 ? -7.569 -21.866 9.560 1.00 44.66 172 GLY A O 1
ATOM 1324 N N . SER A 1 173 ? -9.799 -21.999 9.611 1.00 46.34 173 SER A N 1
ATOM 1325 C CA . SER A 1 173 ? -9.961 -20.606 10.067 1.00 46.34 173 SER A CA 1
ATOM 1326 C C . SER A 1 173 ? -11.392 -20.239 10.496 1.00 46.34 173 SER A C 1
ATOM 1328 O O . SER A 1 173 ? -11.796 -19.080 10.367 1.00 46.34 173 SER A O 1
ATOM 1330 N N . VAL A 1 174 ? -12.212 -21.195 10.939 1.00 45.09 174 VAL A N 1
ATOM 1331 C CA . VAL A 1 174 ? -13.407 -20.821 11.724 1.00 45.09 174 VAL A CA 1
ATOM 1332 C C . VAL A 1 174 ? -12.997 -20.521 13.178 1.00 45.09 174 VAL A C 1
ATOM 1334 O O . VAL A 1 174 ? -13.702 -19.798 13.877 1.00 45.09 174 VAL A O 1
ATOM 1337 N N . ASP A 1 175 ? -11.805 -20.962 13.598 1.00 39.53 175 ASP A N 1
ATOM 1338 C CA . ASP A 1 175 ? -11.328 -20.834 14.978 1.00 39.53 175 ASP A CA 1
ATOM 1339 C C . ASP A 1 175 ? -10.363 -19.660 15.240 1.00 39.53 175 ASP A C 1
ATOM 1341 O O . ASP A 1 175 ? -10.282 -19.197 16.374 1.00 39.53 175 ASP A O 1
ATOM 1345 N N . ASP A 1 176 ? -9.717 -19.074 14.225 1.00 44.47 176 ASP A N 1
ATOM 1346 C CA . ASP A 1 176 ? -8.707 -18.015 14.447 1.00 44.47 176 ASP A CA 1
ATOM 1347 C C . ASP A 1 176 ? -9.296 -16.648 14.824 1.00 44.47 176 ASP A C 1
ATOM 1349 O O . ASP A 1 176 ? -8.638 -15.828 15.464 1.00 44.47 176 ASP A O 1
ATOM 1353 N N . LEU A 1 177 ? -10.574 -16.404 14.514 1.00 44.19 177 LEU A N 1
ATOM 1354 C CA . LEU A 1 177 ? -11.283 -15.221 15.017 1.00 44.19 177 LEU A CA 1
ATOM 1355 C C . LEU A 1 177 ? -11.478 -15.268 16.543 1.00 44.19 177 LEU A C 1
ATOM 1357 O O . LEU A 1 177 ? -11.694 -14.223 17.153 1.00 44.19 177 LEU A O 1
ATOM 1361 N N . LYS A 1 178 ? -11.367 -16.446 17.178 1.00 32.22 178 LYS A N 1
ATOM 1362 C CA . LYS A 1 178 ? -11.424 -16.571 18.642 1.00 32.22 178 LYS A CA 1
ATOM 1363 C C . LYS A 1 178 ? -10.099 -16.220 19.320 1.00 32.22 178 LYS A C 1
ATOM 1365 O O . LYS A 1 178 ? -10.125 -15.853 20.489 1.00 32.22 178 LYS A O 1
ATOM 1370 N N . SER A 1 179 ? -8.954 -16.293 18.632 1.00 31.03 179 SER A N 1
ATOM 1371 C CA . SER A 1 179 ? -7.652 -16.044 19.277 1.00 31.03 179 SER A CA 1
ATOM 1372 C C . SER A 1 179 ? -7.281 -14.559 19.358 1.00 31.03 179 SER A C 1
ATOM 1374 O O . SER A 1 179 ? -6.424 -14.193 20.154 1.00 31.03 179 SER A O 1
ATOM 1376 N N . ALA A 1 180 ? -7.919 -13.697 18.560 1.00 39.50 180 ALA A N 1
ATOM 1377 C CA . ALA A 1 180 ? -7.671 -12.252 18.556 1.00 39.50 180 ALA A CA 1
ATOM 1378 C C . ALA A 1 180 ? -8.435 -11.488 19.658 1.00 39.50 180 ALA A C 1
ATOM 1380 O O . ALA A 1 180 ? -8.305 -10.272 19.766 1.00 39.50 180 ALA A O 1
ATOM 1381 N N . SER A 1 181 ? -9.212 -12.177 20.506 1.00 36.97 181 SER A N 1
ATOM 1382 C CA . SER A 1 181 ? -9.935 -11.558 21.626 1.00 36.97 181 SER A CA 1
ATOM 1383 C C . SER A 1 181 ? -9.088 -11.394 22.897 1.00 36.97 181 SER A C 1
ATOM 1385 O O . SER A 1 181 ? -9.649 -11.293 23.991 1.00 36.97 181 SER A O 1
ATOM 1387 N N . SER A 1 182 ? -7.754 -11.373 22.801 1.00 38.03 182 SER A N 1
ATOM 1388 C CA . SER A 1 182 ? -6.888 -10.951 23.908 1.00 38.03 182 SER A CA 1
ATOM 1389 C C . SER A 1 182 ? -6.998 -9.434 24.082 1.00 38.03 182 SER A C 1
ATOM 1391 O O . SER A 1 182 ? -6.123 -8.662 23.698 1.00 38.03 182 SER A O 1
ATOM 1393 N N . ILE A 1 183 ? -8.143 -9.021 24.616 1.00 43.72 183 ILE A N 1
ATOM 1394 C CA . ILE A 1 183 ? -8.467 -7.661 25.005 1.00 43.72 183 ILE A CA 1
ATOM 1395 C C . ILE A 1 183 ? -7.662 -7.368 26.272 1.00 43.72 183 ILE A C 1
ATOM 1397 O O . ILE A 1 183 ? -8.008 -7.837 27.356 1.00 43.72 183 ILE A O 1
ATOM 1401 N N . HIS A 1 184 ? -6.574 -6.613 26.146 1.00 45.19 184 HIS A N 1
ATOM 1402 C CA . HIS A 1 184 ? -5.902 -6.057 27.313 1.00 45.19 184 HIS A CA 1
ATOM 1403 C C . HIS A 1 184 ? -6.660 -4.799 27.760 1.00 45.19 184 HIS A C 1
ATOM 1405 O O . HIS A 1 184 ? -6.743 -3.845 26.983 1.00 45.19 184 HIS A O 1
ATOM 1411 N N . PRO A 1 185 ? -7.232 -4.765 28.978 1.00 40.09 185 PRO A N 1
ATOM 1412 C CA . PRO A 1 185 ? -7.775 -3.531 29.519 1.00 40.09 185 PRO A CA 1
ATOM 1413 C C . PRO A 1 185 ? -6.624 -2.540 29.710 1.00 40.09 185 PRO A C 1
ATOM 1415 O O . PRO A 1 185 ? -5.631 -2.851 30.373 1.00 40.09 185 PRO A O 1
ATOM 1418 N N . ALA A 1 186 ? -6.746 -1.351 29.121 1.00 45.50 186 ALA A N 1
ATOM 1419 C CA . ALA A 1 186 ? -5.850 -0.252 29.442 1.00 45.50 186 ALA A CA 1
ATOM 1420 C C . ALA A 1 186 ? -6.078 0.118 30.915 1.00 45.50 186 ALA A C 1
ATOM 1422 O O . ALA A 1 186 ? -7.157 0.581 31.283 1.00 45.50 186 ALA A O 1
ATOM 1423 N N . VAL A 1 187 ? -5.087 -0.147 31.768 1.00 38.28 187 VAL A N 1
ATOM 1424 C CA . VAL A 1 187 ? -5.123 0.262 33.175 1.00 38.28 187 VAL A CA 1
ATOM 1425 C C . VAL A 1 187 ? -4.945 1.782 33.208 1.00 38.28 187 VAL A C 1
ATOM 1427 O O . VAL A 1 187 ? -3.918 2.263 32.722 1.00 38.28 187 VAL A O 1
ATOM 1430 N N . PRO A 1 188 ? -5.915 2.551 33.728 1.00 41.06 188 PRO A N 1
ATOM 1431 C CA . PRO A 1 188 ? -5.734 3.983 33.898 1.00 41.06 188 PRO A CA 1
ATOM 1432 C C . PRO A 1 188 ? -4.685 4.231 34.990 1.00 41.06 188 PRO A C 1
ATOM 1434 O O . PRO A 1 188 ? -4.748 3.625 36.061 1.00 41.06 188 PRO A O 1
ATOM 1437 N N . SER A 1 189 ? -3.709 5.086 34.681 1.00 45.72 189 SER A N 1
ATOM 1438 C CA . SER A 1 189 ? -2.753 5.662 35.635 1.00 45.72 189 SER A CA 1
ATOM 1439 C C . SER A 1 189 ? -3.385 6.777 36.451 1.00 45.72 189 SER A C 1
ATOM 1441 O O . SER A 1 189 ? -4.067 7.609 35.807 1.00 45.72 189 SER A O 1
#

Radius of gyration: 25.68 Å; Cα contacts (8 Å, |Δi|>4): 180; chains: 1; bounding box: 54×59×78 Å